Protein AF-A0A2H9PFG2-F1 (afdb_monomer_lite)

Foldseek 3Di:
DADDPLFDKFFFDLVLQVVLCVVVVHDLVNVCVQQVHDSVLSVCCNVVRIDTPSSQVSCCVRSNPNRTDDDDQDPVQWLPAPPDCPDPPDPPPDDQVVVLNVLSNLLVLQVWTWGQDHLLAGIKTKDDPPPPPPPPDDDDDDDDDPDDPTAIEREHEDADLVSQLSSQQVVVSVCVVPPYAYEYEHQDDDPDDSHDGYFYDYPVRSVPDNHNVSVVVNRVD

Sequence (221 aa):
MYSTRGNYCAKINREIFSDIKAELNLTLGDIAEILNVSKQAVYRYETQCRIPQKVIEKFSEIFGKDVIKKVKISKSSQISQVRSHISKNNLFEMRPMKKCLYVADKLSALGFLTWEGTAAFNILAINTNTNTADECHKNIFGAKQNKKKEDKNFVVVSNDFRVLSKRANFVEEITEIIPGICICVGRYKPGKAIGKRTNFIKENDLRNVETKEEFIDVIKE

pLDDT: mean 77.59, std 17.27, range [28.34, 95.19]

Secondary structure (DSSP, 8-state):
-EEETTEEEEEB-HHHHHHHHHHTT--HHHHHHHHTS-HHHHHHHHHH-EEEHHHHHHHHHHH-GGGB------GGGB-----S---SS-GGGS-HHHHHHHHHHHHHHTTEEEEE--SS-SEEEEE-----SSTTS--SS---------EEEEEEE-S-HHHHHHHHHHHHHHHHHS--EEEEEESS--SS-S-TTEEEEEHHHHHH--SHHHHHHHHH-

Radius of gyration: 20.28 Å; chains: 1; bounding box: 45×42×56 Å

Structure (mmCIF, N/CA/C/O backbone):
data_AF-A0A2H9PFG2-F1
#
_entry.id   AF-A0A2H9PFG2-F1
#
loop_
_atom_site.group_PDB
_atom_site.id
_atom_site.type_symbol
_atom_site.label_atom_id
_atom_site.label_alt_id
_atom_site.label_comp_id
_atom_site.label_asym_id
_atom_site.label_entity_id
_atom_site.label_seq_id
_atom_site.pdbx_PDB_ins_code
_atom_site.Cartn_x
_atom_site.Cartn_y
_atom_site.Cartn_z
_atom_site.occupancy
_atom_site.B_iso_or_equiv
_atom_site.auth_seq_id
_atom_site.auth_comp_id
_atom_site.auth_asym_id
_atom_site.auth_atom_id
_atom_site.pdbx_PDB_model_num
ATOM 1 N N . MET A 1 1 ? -6.584 -0.432 1.632 1.00 68.25 1 MET A N 1
ATOM 2 C CA . MET A 1 1 ? -6.161 0.645 2.560 1.00 68.25 1 MET A CA 1
ATOM 3 C C . MET A 1 1 ? -6.115 1.971 1.817 1.00 68.25 1 MET A C 1
ATOM 5 O O . MET A 1 1 ? -6.052 1.953 0.596 1.00 68.25 1 MET A O 1
ATOM 9 N N . TYR A 1 2 ? -6.171 3.106 2.512 1.00 64.88 2 TYR A N 1
ATOM 10 C CA . TYR A 1 2 ? -6.068 4.440 1.904 1.00 64.88 2 TYR A CA 1
ATOM 11 C C . TYR A 1 2 ? -5.192 5.363 2.755 1.00 64.88 2 TYR A C 1
ATOM 13 O O . TYR A 1 2 ? -5.065 5.165 3.965 1.00 64.88 2 TYR A O 1
ATOM 21 N N . SER A 1 3 ? -4.564 6.356 2.124 1.00 65.12 3 SER A N 1
ATOM 22 C CA . SER A 1 3 ? -3.702 7.319 2.815 1.00 65.12 3 SER A CA 1
ATOM 23 C C . SER A 1 3 ? -4.497 8.533 3.273 1.00 65.12 3 SER A C 1
ATOM 25 O O . SER A 1 3 ? -5.392 8.994 2.571 1.00 65.12 3 SER A O 1
ATOM 27 N N . THR A 1 4 ? -4.121 9.101 4.417 1.00 63.12 4 THR A N 1
ATOM 28 C CA . THR A 1 4 ? -4.366 10.518 4.702 1.00 63.12 4 THR A CA 1
ATOM 29 C C . THR A 1 4 ? -3.187 11.137 5.418 1.00 63.12 4 THR A C 1
ATOM 31 O O . THR A 1 4 ? -2.690 10.524 6.361 1.00 63.12 4 THR A O 1
ATOM 34 N N . ARG A 1 5 ? -2.832 12.381 5.071 1.00 62.38 5 ARG A N 1
ATOM 35 C CA . ARG A 1 5 ? -1.872 13.231 5.809 1.00 62.38 5 ARG A CA 1
ATOM 36 C C . ARG A 1 5 ? -0.707 12.431 6.417 1.00 62.38 5 ARG A C 1
ATOM 38 O O . ARG A 1 5 ? -0.461 12.474 7.615 1.00 62.38 5 ARG A O 1
ATOM 45 N N . GLY A 1 6 ? -0.040 11.632 5.583 1.00 58.19 6 GLY A N 1
ATOM 46 C CA . GLY A 1 6 ? 1.144 10.870 5.974 1.00 58.19 6 GLY A CA 1
ATOM 47 C C . GLY A 1 6 ? 0.912 9.541 6.705 1.00 58.19 6 GLY A C 1
ATOM 48 O O . GLY A 1 6 ? 1.898 8.862 6.959 1.00 58.19 6 GLY A O 1
ATOM 49 N N . ASN A 1 7 ? -0.327 9.134 6.970 1.00 67.56 7 ASN A N 1
ATOM 50 C CA . ASN A 1 7 ? -0.673 7.845 7.571 1.00 67.56 7 ASN A CA 1
ATOM 51 C C . ASN A 1 7 ? -1.547 7.013 6.633 1.00 67.56 7 ASN A C 1
ATOM 53 O O . ASN A 1 7 ? -2.171 7.539 5.710 1.00 67.56 7 ASN A O 1
ATOM 57 N N . TYR A 1 8 ? -1.634 5.718 6.905 1.00 76.31 8 TYR A N 1
ATOM 58 C CA . TYR A 1 8 ? -2.487 4.791 6.175 1.00 76.31 8 TYR A CA 1
ATOM 59 C C . TYR A 1 8 ? -3.507 4.156 7.097 1.00 76.31 8 TYR A C 1
ATOM 61 O O . TYR A 1 8 ? -3.221 3.850 8.256 1.00 76.31 8 TYR A O 1
ATOM 69 N N . CYS A 1 9 ? -4.705 3.957 6.563 1.00 82.62 9 CYS A N 1
ATOM 70 C CA . CYS A 1 9 ? -5.811 3.408 7.317 1.00 82.62 9 CYS A CA 1
ATOM 71 C C . CYS A 1 9 ? -6.621 2.394 6.524 1.00 82.62 9 CYS A C 1
ATOM 73 O O . CYS A 1 9 ? -6.658 2.405 5.287 1.00 82.62 9 CYS A O 1
ATOM 75 N N . ALA A 1 10 ? -7.314 1.545 7.271 1.00 83.81 10 ALA A N 1
ATOM 76 C CA . ALA A 1 10 ? -8.393 0.716 6.769 1.00 83.81 10 ALA A CA 1
ATOM 77 C C . ALA A 1 10 ? -9.747 1.298 7.183 1.00 83.81 10 ALA A C 1
ATOM 79 O O . ALA A 1 10 ? -9.851 2.020 8.180 1.00 83.81 10 ALA A O 1
ATOM 80 N N . LYS A 1 11 ? -10.771 0.990 6.382 1.00 87.00 11 LYS A N 1
ATOM 81 C CA . LYS A 1 11 ? -12.161 1.220 6.769 1.00 87.00 11 LYS A CA 1
ATOM 82 C C . LYS A 1 11 ? -12.677 -0.008 7.506 1.00 87.00 11 LYS A C 1
ATOM 84 O O . LYS A 1 11 ? -12.407 -1.123 7.064 1.00 87.00 11 LYS A O 1
ATOM 89 N N . ILE A 1 12 ? -13.453 0.208 8.557 1.00 89.69 12 ILE A N 1
ATOM 90 C CA . ILE A 1 12 ? -14.158 -0.863 9.266 1.00 89.69 12 ILE A CA 1
ATOM 91 C C . ILE A 1 12 ? -15.659 -0.833 8.966 1.00 89.69 12 ILE A C 1
ATOM 93 O O . ILE A 1 12 ? -16.193 0.175 8.488 1.00 89.69 12 ILE A O 1
ATOM 97 N N . ASN A 1 13 ? -16.331 -1.958 9.188 1.00 88.69 13 ASN A N 1
ATOM 98 C CA . ASN A 1 13 ? -17.777 -2.043 9.239 1.00 88.69 13 ASN A CA 1
ATOM 99 C C . ASN A 1 13 ? -18.235 -1.701 10.658 1.00 88.69 13 ASN A C 1
ATOM 101 O O . ASN A 1 13 ? -17.899 -2.406 11.604 1.00 88.69 13 ASN A O 1
ATOM 105 N N . ARG A 1 14 ? -18.967 -0.592 10.785 1.00 90.38 14 ARG A N 1
ATOM 106 C CA . ARG A 1 14 ? -19.435 -0.089 12.074 1.00 90.38 14 ARG A CA 1
ATOM 107 C C . ARG A 1 14 ? -20.404 -1.052 12.740 1.00 90.38 14 ARG A C 1
ATOM 109 O O . ARG A 1 14 ? -20.266 -1.256 13.930 1.00 90.38 14 ARG A O 1
ATOM 116 N N . GLU A 1 15 ? -21.332 -1.622 11.977 1.00 89.62 15 GLU A N 1
ATOM 117 C CA . GLU A 1 15 ? -22.364 -2.528 12.497 1.00 89.62 15 GLU A CA 1
ATOM 118 C C . GLU A 1 15 ? -21.702 -3.756 13.121 1.00 89.62 15 GLU A C 1
ATOM 120 O O . GLU A 1 15 ? -21.758 -3.921 14.330 1.00 89.62 15 GLU A O 1
ATOM 125 N N . ILE A 1 16 ? -20.896 -4.481 12.336 1.00 90.12 16 ILE A N 1
ATOM 126 C CA . ILE A 1 16 ? -20.156 -5.660 12.819 1.00 90.12 16 ILE A CA 1
ATOM 127 C C . ILE A 1 16 ? -19.263 -5.309 14.022 1.00 90.12 16 ILE A C 1
ATOM 129 O O . ILE A 1 16 ? -19.176 -6.070 14.978 1.00 90.12 16 ILE A O 1
ATOM 133 N N . PHE A 1 17 ? -18.593 -4.150 14.004 1.00 91.50 17 PHE A N 1
ATOM 134 C CA . PHE A 1 17 ? -17.772 -3.733 15.141 1.00 91.50 17 PHE A CA 1
ATOM 135 C C . PHE A 1 17 ? -18.603 -3.465 16.405 1.00 91.50 17 PHE A C 1
ATOM 137 O O . PHE A 1 17 ? -18.203 -3.870 17.495 1.00 91.50 17 PHE A O 1
ATOM 144 N N . SER A 1 18 ? -19.734 -2.771 16.271 1.00 90.19 18 SER A N 1
ATOM 145 C CA . SER A 1 18 ? -20.636 -2.473 17.383 1.00 90.19 18 SER A CA 1
ATOM 146 C C . SER A 1 18 ? -21.267 -3.747 17.950 1.00 90.19 18 SER A C 1
ATOM 148 O O . SER A 1 18 ? -21.337 -3.861 19.173 1.00 90.19 18 SER A O 1
ATOM 150 N N . ASP A 1 19 ? -21.633 -4.701 17.092 1.00 91.25 19 ASP A N 1
ATOM 151 C CA . ASP A 1 19 ? -22.215 -5.988 17.482 1.00 91.25 19 ASP A CA 1
ATOM 152 C C . ASP A 1 19 ? -21.208 -6.820 18.286 1.00 91.25 19 ASP A C 1
ATOM 154 O O . ASP A 1 19 ? -21.474 -7.166 19.433 1.00 91.25 19 ASP A O 1
ATOM 158 N N . ILE A 1 20 ? -19.994 -7.027 17.760 1.00 89.69 20 ILE A N 1
ATOM 159 C CA . ILE A 1 20 ? -18.954 -7.805 18.457 1.00 89.69 20 ILE A CA 1
ATOM 160 C C . ILE A 1 20 ? -18.532 -7.124 19.766 1.00 89.69 20 ILE A C 1
ATOM 162 O O . ILE A 1 20 ? -18.296 -7.787 20.774 1.00 89.69 20 ILE A O 1
ATOM 166 N N . LYS A 1 21 ? -18.451 -5.787 19.795 1.00 91.88 21 LYS A N 1
ATOM 167 C CA . LYS A 1 21 ? -18.174 -5.049 21.038 1.00 91.88 21 LYS A CA 1
ATOM 168 C C . LYS A 1 21 ? -19.239 -5.328 22.105 1.00 91.88 21 LYS A C 1
ATOM 170 O O . LYS A 1 21 ? -18.881 -5.485 23.272 1.00 91.88 21 LYS A O 1
ATOM 175 N N .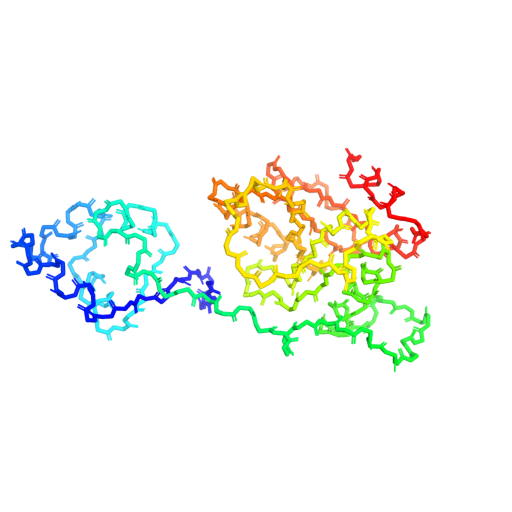 ALA A 1 22 ? -20.514 -5.353 21.712 1.00 91.31 22 ALA A N 1
ATOM 176 C CA . ALA A 1 22 ? -21.624 -5.640 22.614 1.00 91.31 22 ALA A CA 1
ATOM 177 C C . ALA A 1 22 ? -21.608 -7.105 23.073 1.00 91.31 22 ALA A C 1
ATOM 179 O O . ALA A 1 22 ? -21.737 -7.358 24.266 1.00 91.31 22 ALA A O 1
ATOM 180 N N . GLU A 1 23 ? -21.364 -8.053 22.165 1.00 92.06 23 GLU A N 1
ATOM 181 C CA . GLU A 1 23 ? -21.231 -9.481 22.489 1.00 92.06 23 GLU A CA 1
ATOM 182 C C . GLU A 1 23 ? -20.103 -9.752 23.494 1.00 92.06 23 GLU A C 1
ATOM 184 O O . GLU A 1 23 ? -20.263 -10.554 24.412 1.00 92.06 23 GLU A O 1
ATOM 189 N N . LEU A 1 24 ? -18.975 -9.051 23.360 1.00 90.12 24 LEU A N 1
ATOM 190 C CA . LEU A 1 24 ? -17.828 -9.175 24.261 1.00 90.12 24 LEU A CA 1
ATOM 191 C C . LEU A 1 24 ? -17.947 -8.319 25.539 1.00 90.12 24 LEU A C 1
ATOM 193 O O . LEU A 1 24 ? -17.032 -8.343 26.359 1.00 90.12 24 LEU A O 1
ATOM 197 N N . ASN A 1 25 ? -19.034 -7.555 25.718 1.00 93.69 25 ASN A N 1
ATOM 198 C CA . ASN A 1 25 ? -19.229 -6.600 26.822 1.00 93.69 25 ASN A CA 1
ATOM 199 C C . ASN A 1 25 ? -18.051 -5.625 27.030 1.00 93.69 25 ASN A C 1
ATOM 201 O O . ASN A 1 25 ? -17.743 -5.230 28.156 1.00 93.69 25 ASN A O 1
ATOM 205 N N . LEU A 1 26 ? -17.391 -5.211 25.944 1.00 92.56 26 LEU A N 1
ATOM 206 C CA . LEU A 1 26 ? -16.224 -4.333 26.017 1.00 92.56 26 LEU A CA 1
ATOM 207 C C . LEU A 1 26 ? -16.626 -2.858 25.995 1.00 92.56 26 LEU A C 1
ATOM 209 O O . LEU A 1 26 ? -17.348 -2.382 25.112 1.00 92.56 26 LEU A O 1
ATOM 213 N N . THR A 1 27 ? -16.079 -2.083 26.923 1.00 93.25 27 THR A N 1
ATOM 214 C CA . THR A 1 27 ? -16.186 -0.626 26.898 1.00 93.25 27 THR A CA 1
ATOM 215 C C . THR A 1 27 ? -15.154 -0.013 25.950 1.00 93.25 27 THR A C 1
ATOM 217 O O . THR A 1 27 ? -14.150 -0.618 25.574 1.00 93.25 27 THR A O 1
ATOM 220 N N . LEU A 1 28 ? -15.341 1.264 25.598 1.00 92.38 28 LEU A N 1
ATOM 221 C CA . LEU A 1 28 ? -14.310 2.015 24.868 1.00 92.38 28 LEU A CA 1
ATOM 222 C C . LEU A 1 28 ? -12.981 2.109 25.639 1.00 92.38 28 LEU A C 1
ATOM 224 O O . LEU A 1 28 ? -11.955 2.365 25.015 1.00 92.38 28 LEU A O 1
ATOM 228 N N . GLY A 1 29 ? -13.010 1.975 26.971 1.00 93.75 29 GLY A N 1
ATOM 229 C CA . GLY A 1 29 ? -11.814 1.953 27.814 1.00 93.75 29 GLY A CA 1
ATOM 230 C C . GLY A 1 29 ? -11.043 0.650 27.646 1.00 93.75 29 GLY A C 1
ATOM 231 O O . GLY A 1 29 ? -9.863 0.695 27.315 1.00 93.75 29 GLY A O 1
ATOM 232 N N . ASP A 1 30 ? -11.737 -0.482 27.739 1.00 94.00 30 ASP A N 1
ATOM 233 C CA . ASP A 1 30 ? -11.128 -1.812 27.612 1.00 94.00 30 ASP A CA 1
ATOM 234 C C . ASP A 1 30 ? -10.478 -1.978 26.237 1.00 94.00 30 ASP A C 1
ATOM 236 O O . ASP A 1 30 ? -9.323 -2.373 26.114 1.00 94.00 30 ASP A O 1
ATOM 240 N N . ILE A 1 31 ? -11.176 -1.561 25.175 1.00 93.69 31 ILE A N 1
ATOM 241 C CA . ILE A 1 31 ? -10.631 -1.602 23.811 1.00 93.69 31 ILE A CA 1
ATOM 242 C C . ILE A 1 31 ? -9.403 -0.694 23.675 1.00 93.69 31 ILE A C 1
ATOM 244 O O . ILE A 1 31 ? -8.464 -1.025 22.950 1.00 93.69 31 ILE A O 1
ATOM 248 N N . ALA A 1 32 ? -9.399 0.461 24.342 1.00 95.19 32 ALA A N 1
ATOM 249 C CA . ALA A 1 32 ? -8.278 1.392 24.300 1.00 95.19 32 ALA A CA 1
ATOM 250 C C . ALA A 1 32 ? -7.034 0.791 24.964 1.00 95.19 32 ALA A C 1
ATOM 252 O O . ALA A 1 32 ? -5.943 0.881 24.400 1.00 95.19 32 ALA A O 1
ATOM 253 N N . GLU A 1 33 ? -7.216 0.127 26.103 1.00 94.69 33 GLU A N 1
ATOM 254 C CA . GLU A 1 33 ? -6.159 -0.580 26.819 1.00 94.69 33 GLU A CA 1
ATOM 255 C C . GLU A 1 33 ? -5.629 -1.763 26.002 1.00 94.69 33 GLU A C 1
ATOM 257 O O . GLU A 1 33 ? -4.430 -1.839 25.727 1.00 94.69 33 GLU A O 1
ATOM 262 N N . ILE A 1 34 ? -6.526 -2.612 25.489 1.00 92.12 34 ILE A N 1
ATOM 263 C CA . ILE A 1 34 ? -6.149 -3.762 24.665 1.00 92.12 34 ILE A CA 1
ATOM 264 C C . ILE A 1 34 ? -5.389 -3.299 23.419 1.00 92.12 34 ILE A C 1
ATOM 266 O O . ILE A 1 34 ? -4.334 -3.844 23.103 1.00 92.12 34 ILE A O 1
ATOM 270 N N . LEU A 1 35 ? -5.864 -2.281 22.700 1.00 92.00 35 LEU A N 1
ATOM 271 C CA . LEU A 1 35 ? -5.202 -1.792 21.484 1.00 92.00 35 LEU A CA 1
ATOM 272 C C . LEU A 1 35 ? -3.998 -0.877 21.760 1.00 92.00 35 LEU A C 1
ATOM 274 O O . LEU A 1 35 ? -3.305 -0.505 20.812 1.00 92.00 35 LEU A O 1
ATOM 278 N N . ASN A 1 36 ? -3.738 -0.525 23.023 1.00 93.56 36 ASN A N 1
ATOM 279 C CA . ASN A 1 36 ? -2.744 0.463 23.441 1.00 93.56 36 ASN A CA 1
ATOM 280 C C . ASN A 1 36 ? -2.884 1.802 22.683 1.00 93.56 36 ASN A C 1
ATOM 282 O O . ASN A 1 36 ? -1.953 2.322 22.058 1.00 93.56 36 ASN A O 1
ATOM 286 N N . VAL A 1 37 ? -4.101 2.344 22.687 1.00 93.50 37 VAL A N 1
ATOM 287 C CA . VAL A 1 37 ? -4.456 3.634 22.080 1.00 93.50 37 VAL A CA 1
ATOM 288 C C . VAL A 1 37 ? -5.280 4.461 23.059 1.00 93.50 37 VAL A C 1
ATOM 290 O O . VAL A 1 37 ? -5.736 3.970 24.081 1.00 93.50 37 VAL A O 1
ATOM 293 N N . SER A 1 38 ? -5.518 5.740 22.765 1.00 94.00 38 SER A N 1
ATOM 294 C CA . SER A 1 38 ? -6.406 6.536 23.614 1.00 94.00 38 SER A CA 1
ATOM 295 C C . SER A 1 38 ? -7.875 6.144 23.426 1.00 94.00 38 SER A C 1
ATOM 297 O O . SER A 1 38 ? -8.304 5.822 22.316 1.00 94.00 38 SER A O 1
ATOM 299 N N . LYS A 1 39 ? -8.691 6.289 24.477 1.00 94.38 39 LYS A N 1
ATOM 300 C CA . LYS A 1 39 ? -10.160 6.136 24.405 1.00 94.38 39 LYS A CA 1
ATOM 301 C C . LYS A 1 39 ? -10.779 6.979 23.281 1.00 94.38 39 LYS A C 1
ATOM 303 O O . LYS A 1 39 ? -11.660 6.522 22.556 1.00 94.38 39 LYS A O 1
ATOM 308 N N . GLN A 1 40 ? -10.239 8.181 23.059 1.00 93.69 40 GLN A N 1
ATOM 309 C CA . GLN A 1 40 ? -10.641 9.060 21.958 1.00 93.69 40 GLN A CA 1
ATOM 310 C C . GLN A 1 40 ? -10.298 8.489 20.573 1.00 93.69 40 GLN A C 1
ATOM 312 O O . GLN A 1 40 ? -10.990 8.769 19.595 1.00 93.69 40 GLN A O 1
ATOM 317 N N . ALA A 1 41 ? -9.227 7.700 20.452 1.00 91.50 41 ALA A N 1
ATOM 318 C CA . ALA A 1 41 ? -8.924 6.989 19.218 1.00 91.50 41 ALA A CA 1
ATOM 319 C C . ALA A 1 41 ? -9.982 5.920 18.933 1.00 91.50 41 ALA A C 1
ATOM 321 O O . ALA A 1 41 ? -10.517 5.922 17.830 1.00 91.50 41 ALA A O 1
ATOM 322 N N . VAL A 1 42 ? -10.357 5.107 19.926 1.00 92.44 42 VAL A N 1
ATOM 323 C CA . VAL A 1 42 ? -11.410 4.086 19.771 1.00 92.44 42 VAL A CA 1
ATOM 324 C C . VAL A 1 42 ? -12.753 4.720 19.407 1.00 92.44 42 VAL A C 1
ATOM 326 O O . VAL A 1 42 ? -13.399 4.284 18.456 1.00 92.44 42 VAL A O 1
ATOM 329 N N . TYR A 1 43 ? -13.126 5.823 20.066 1.00 92.50 43 TYR A N 1
ATOM 330 C CA . TYR A 1 43 ? -14.320 6.593 19.703 1.00 92.50 43 TYR A CA 1
ATOM 331 C C . TYR A 1 43 ? -14.303 7.030 18.227 1.00 92.50 43 TYR A C 1
ATOM 333 O O . TYR A 1 43 ? -15.303 6.914 17.516 1.00 92.50 43 TYR A O 1
ATOM 341 N N . ARG A 1 44 ? -13.150 7.494 17.723 1.00 89.81 44 ARG A N 1
ATOM 342 C CA . ARG A 1 44 ? -12.986 7.822 16.296 1.00 89.81 44 ARG A CA 1
ATOM 343 C C . ARG A 1 44 ? -13.054 6.593 15.400 1.00 89.81 44 ARG A C 1
ATOM 345 O O . ARG A 1 44 ? -13.543 6.713 14.283 1.00 89.81 44 ARG A O 1
ATOM 352 N N . TYR A 1 45 ? -12.577 5.435 15.844 1.00 91.31 45 TYR A N 1
ATOM 353 C CA . TYR A 1 45 ? -12.651 4.208 15.051 1.00 91.31 45 TYR A CA 1
ATOM 354 C C . TYR A 1 45 ? -14.107 3.828 14.800 1.00 91.31 45 TYR A C 1
ATOM 356 O O . TYR A 1 45 ? -14.466 3.581 13.653 1.00 91.31 45 TYR A O 1
ATOM 364 N N . GLU A 1 46 ? -14.949 3.897 15.831 1.00 86.69 46 GLU A N 1
ATOM 365 C CA . GLU A 1 46 ? -16.382 3.605 15.739 1.00 86.69 46 GLU A CA 1
ATOM 366 C C . GLU A 1 46 ? -17.144 4.646 14.907 1.00 86.69 46 GLU A C 1
ATOM 368 O O . GLU A 1 46 ? -17.916 4.302 14.014 1.00 86.69 46 GLU A O 1
ATOM 373 N N . THR A 1 47 ? -16.900 5.934 15.158 1.00 88.06 47 THR A N 1
ATOM 374 C CA . THR A 1 47 ? -17.649 7.023 14.506 1.00 88.06 47 THR A CA 1
ATOM 375 C C . THR A 1 47 ? -17.182 7.303 13.081 1.00 88.06 47 THR A C 1
ATOM 377 O O . THR A 1 47 ? -17.997 7.453 12.175 1.00 88.06 47 THR A O 1
ATOM 380 N N . GLN A 1 48 ? -15.869 7.348 12.853 1.00 88.12 48 GLN A N 1
ATOM 381 C CA . GLN A 1 48 ? -15.269 7.647 11.547 1.00 88.12 48 GLN A CA 1
ATOM 382 C C . GLN A 1 48 ? -14.982 6.382 10.730 1.00 88.12 48 GLN A C 1
ATOM 384 O O . GLN A 1 48 ? -14.511 6.481 9.594 1.00 88.12 48 GLN A O 1
ATOM 389 N N . CYS A 1 49 ? -15.256 5.199 11.292 1.00 88.25 49 CYS A N 1
ATOM 390 C CA . CYS A 1 49 ? -15.069 3.895 10.654 1.00 88.25 49 CYS A CA 1
ATOM 391 C C . CYS A 1 49 ? -13.646 3.701 10.119 1.00 88.25 49 CYS A C 1
ATOM 393 O O . CYS A 1 49 ? -13.455 3.156 9.028 1.00 88.25 49 CYS A O 1
ATOM 395 N N . ARG A 1 50 ? -12.645 4.199 10.850 1.00 86.00 50 ARG A N 1
ATOM 396 C CA . ARG A 1 50 ? -11.279 4.332 10.352 1.00 86.00 50 ARG A CA 1
ATOM 397 C C . ARG A 1 50 ? -10.247 3.931 11.390 1.00 86.00 50 ARG A C 1
ATOM 399 O O . ARG A 1 50 ? -10.114 4.610 12.399 1.00 86.00 50 ARG A O 1
ATOM 406 N N . ILE A 1 51 ? -9.417 2.946 11.056 1.00 89.12 51 ILE A N 1
ATOM 407 C CA . ILE A 1 51 ? -8.321 2.489 11.921 1.00 89.12 51 ILE A CA 1
ATOM 408 C C . ILE A 1 51 ? -6.949 2.700 11.259 1.00 89.12 51 ILE A C 1
ATOM 410 O O . ILE A 1 51 ? -6.811 2.458 10.055 1.00 89.12 51 ILE A O 1
ATOM 414 N N . PRO A 1 52 ? -5.928 3.192 11.987 1.00 86.88 52 PRO A N 1
ATOM 415 C CA . PRO A 1 52 ? -4.542 3.228 11.522 1.00 86.88 52 PRO A CA 1
ATOM 416 C C . PRO A 1 52 ? -4.012 1.829 11.228 1.00 86.88 52 PRO A C 1
ATOM 418 O O . PRO A 1 52 ? -4.350 0.889 11.937 1.00 86.88 52 PRO A O 1
ATOM 421 N N . GLN A 1 53 ? -3.130 1.714 10.234 1.00 81.00 53 GLN A N 1
ATOM 422 C CA . GLN A 1 53 ? -2.481 0.452 9.875 1.00 81.00 53 GLN A CA 1
ATOM 423 C C . GLN A 1 53 ? -1.900 -0.291 11.073 1.00 81.00 53 GLN A C 1
ATOM 425 O O . GLN A 1 53 ? -2.223 -1.451 11.269 1.00 81.00 53 GLN A O 1
ATOM 430 N N . LYS A 1 54 ? -1.116 0.405 11.900 1.00 84.50 54 LYS A N 1
ATOM 431 C CA . LYS A 1 54 ? -0.463 -0.162 13.086 1.00 84.50 54 LYS A CA 1
ATOM 432 C C . LYS A 1 54 ? -1.419 -0.807 14.101 1.00 84.50 54 LYS A C 1
ATOM 434 O O . LYS A 1 54 ? -0.968 -1.451 15.032 1.00 84.50 54 LYS A O 1
ATOM 439 N N . VAL A 1 55 ? -2.724 -0.562 13.970 1.00 89.69 55 VAL A N 1
ATOM 440 C CA . VAL A 1 55 ? -3.770 -1.113 14.840 1.00 89.69 55 VAL A CA 1
ATOM 441 C C . VAL A 1 55 ? -4.502 -2.276 14.159 1.00 89.69 55 VAL A C 1
ATOM 443 O O . VAL A 1 55 ? -5.150 -3.052 14.841 1.00 89.69 55 VAL A O 1
ATOM 446 N N . ILE A 1 56 ? -4.401 -2.428 12.832 1.00 87.19 56 ILE A N 1
ATOM 447 C CA . ILE A 1 56 ? -5.190 -3.380 12.032 1.00 87.19 56 ILE A CA 1
ATOM 448 C C . ILE A 1 56 ? -5.025 -4.820 12.491 1.00 87.19 56 ILE A C 1
ATOM 450 O O . ILE A 1 56 ? -6.028 -5.520 12.589 1.00 87.19 56 ILE A O 1
ATOM 454 N N . GLU A 1 57 ? -3.794 -5.261 12.729 1.00 84.81 57 GLU A N 1
ATOM 455 C CA . GLU A 1 57 ? -3.511 -6.653 13.077 1.00 84.81 57 GLU A CA 1
ATOM 456 C C . GLU A 1 57 ? -4.161 -7.013 14.412 1.00 84.81 57 GLU A C 1
ATOM 458 O O . GLU A 1 57 ? -5.107 -7.798 14.433 1.00 84.81 57 GLU A O 1
ATOM 463 N N . LYS A 1 58 ? -3.788 -6.300 15.480 1.00 89.00 58 LYS A N 1
ATOM 464 C CA . LYS A 1 58 ? -4.369 -6.474 16.817 1.00 89.00 58 LYS A CA 1
ATOM 465 C C . LYS A 1 58 ? -5.888 -6.288 16.833 1.00 89.00 58 LYS A C 1
ATOM 467 O O . LYS A 1 58 ? -6.610 -7.014 17.503 1.00 89.00 58 LYS A O 1
ATOM 472 N N . PHE A 1 59 ? -6.403 -5.338 16.054 1.00 90.88 59 PHE A N 1
ATOM 473 C CA . PHE A 1 59 ? -7.844 -5.139 15.903 1.00 90.88 59 PHE A CA 1
ATOM 474 C C . PHE A 1 59 ? -8.524 -6.344 15.236 1.00 90.88 59 PHE A C 1
ATOM 476 O O . PHE A 1 59 ? -9.603 -6.749 15.657 1.00 90.88 59 PHE A O 1
ATOM 483 N N . SER A 1 60 ? -7.898 -6.938 14.220 1.00 88.38 60 SER A N 1
ATOM 484 C CA . SER A 1 60 ? -8.429 -8.119 13.525 1.00 88.38 60 SER A CA 1
ATOM 485 C C . SER A 1 60 ? -8.354 -9.389 14.369 1.00 88.38 60 SER A C 1
ATOM 487 O O . SER A 1 60 ? -9.154 -10.293 14.149 1.00 88.38 60 SER A O 1
ATOM 489 N N . GLU A 1 61 ? -7.402 -9.480 15.297 1.00 88.12 61 GLU A N 1
ATOM 490 C CA . GLU A 1 61 ? -7.296 -10.593 16.248 1.00 88.12 61 GLU A CA 1
A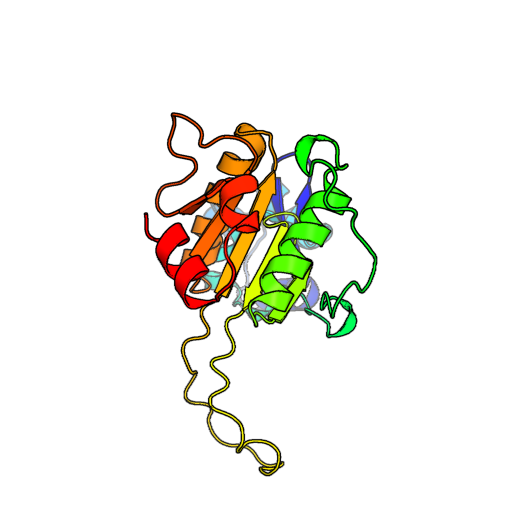TOM 491 C C . GLU A 1 61 ? -8.466 -10.605 17.235 1.00 88.12 61 GLU A C 1
ATOM 493 O O . GLU A 1 61 ? -9.020 -11.663 17.511 1.00 88.12 61 GLU A O 1
ATOM 498 N N . ILE A 1 62 ? -8.871 -9.429 17.723 1.00 88.00 62 ILE A N 1
ATOM 499 C CA . ILE A 1 62 ? -9.933 -9.293 18.733 1.00 88.00 62 ILE A CA 1
ATOM 500 C C . ILE A 1 62 ? -11.317 -9.356 18.088 1.00 88.00 62 ILE A C 1
ATOM 502 O O . ILE A 1 62 ? -12.193 -10.073 18.558 1.00 88.00 62 ILE A O 1
ATOM 506 N N . PHE A 1 63 ? -11.521 -8.583 17.019 1.00 88.75 63 PHE A N 1
ATOM 507 C CA . PHE A 1 63 ? -12.844 -8.379 16.422 1.00 88.75 63 PHE A CA 1
ATOM 508 C C . PHE A 1 63 ? -13.056 -9.192 15.139 1.00 88.75 63 PHE A C 1
ATOM 510 O O . PHE A 1 63 ? -14.085 -9.072 14.484 1.00 88.75 63 PHE A O 1
ATOM 517 N N . GLY A 1 64 ? -12.079 -10.005 14.741 1.00 85.19 64 GLY A N 1
ATOM 518 C CA . GLY A 1 64 ? -12.138 -10.775 13.507 1.00 85.19 64 GLY A CA 1
ATOM 519 C C . GLY A 1 64 ? -11.856 -9.948 12.246 1.00 85.19 64 GLY A C 1
ATOM 520 O O . GLY A 1 64 ? -12.018 -8.727 12.172 1.00 85.19 64 GLY A O 1
ATOM 521 N N . LYS A 1 65 ? -11.432 -10.648 11.189 1.00 81.06 65 LYS A N 1
ATOM 522 C CA . LYS A 1 65 ? -11.054 -10.031 9.903 1.00 81.06 65 LYS A CA 1
ATOM 523 C C . LYS A 1 65 ? -12.246 -9.444 9.141 1.00 81.06 65 LYS A C 1
ATOM 525 O O . LYS A 1 65 ? -12.050 -8.565 8.302 1.00 81.06 65 LYS A O 1
ATOM 530 N N . ASP A 1 66 ? -13.464 -9.905 9.420 1.00 83.44 66 ASP A N 1
ATOM 531 C CA . ASP A 1 66 ? -14.672 -9.489 8.698 1.00 83.44 66 ASP A CA 1
ATOM 532 C C . ASP A 1 66 ? -15.140 -8.076 9.060 1.00 83.44 66 ASP A C 1
ATOM 534 O O . ASP A 1 66 ? -15.817 -7.422 8.262 1.00 83.44 66 ASP A O 1
ATOM 538 N N . VAL A 1 67 ? -14.688 -7.545 10.201 1.00 85.38 67 VAL A N 1
ATOM 539 C CA . VAL A 1 67 ? -14.913 -6.142 10.567 1.00 85.38 67 VAL A CA 1
ATOM 540 C C . VAL A 1 67 ? -14.171 -5.196 9.626 1.00 85.38 67 VAL A C 1
ATOM 542 O O . VAL A 1 67 ? -14.605 -4.064 9.409 1.00 85.38 67 VAL A O 1
ATOM 545 N N . ILE A 1 68 ? -13.070 -5.622 9.007 1.00 84.62 68 ILE A N 1
ATOM 546 C CA . ILE A 1 68 ? -12.343 -4.782 8.057 1.00 84.62 68 ILE A CA 1
ATOM 547 C C . ILE A 1 68 ? -13.027 -4.838 6.692 1.00 84.62 68 ILE A C 1
ATOM 549 O O . ILE A 1 68 ? -13.125 -5.888 6.055 1.00 84.62 68 ILE A O 1
ATOM 553 N N . LYS A 1 69 ? -13.445 -3.672 6.180 1.00 81.44 69 LYS A N 1
ATOM 554 C CA . LYS A 1 69 ? -14.052 -3.585 4.848 1.00 81.44 69 LYS A CA 1
ATOM 555 C C . LYS A 1 69 ? -13.039 -4.013 3.790 1.00 81.44 69 LYS A C 1
ATOM 557 O O . LYS A 1 69 ? -12.044 -3.325 3.539 1.00 81.44 69 LYS A O 1
ATOM 562 N N . LYS A 1 70 ? -13.341 -5.130 3.127 1.00 71.38 70 LYS A N 1
ATOM 563 C CA . LYS A 1 70 ? -12.593 -5.627 1.969 1.00 71.38 70 LYS A CA 1
ATOM 564 C C . LYS A 1 70 ? -12.650 -4.579 0.854 1.00 71.38 70 LYS A C 1
ATOM 566 O O . LYS A 1 70 ? -13.718 -4.066 0.517 1.00 71.38 70 LYS A O 1
ATOM 571 N N . VAL A 1 71 ? -11.495 -4.254 0.279 1.00 65.25 71 VAL A N 1
ATOM 572 C CA . VAL A 1 71 ? -11.435 -3.419 -0.926 1.00 65.25 71 VAL A CA 1
ATOM 573 C C . VAL A 1 71 ? -11.781 -4.321 -2.104 1.00 65.25 71 VAL A C 1
ATOM 575 O O . VAL A 1 71 ? -11.053 -5.271 -2.380 1.00 65.25 71 VAL A O 1
ATOM 578 N N . LYS A 1 72 ? -12.901 -4.053 -2.782 1.00 55.94 72 LYS A N 1
ATOM 579 C CA . LYS A 1 72 ? -13.209 -4.722 -4.049 1.00 55.94 72 LYS A CA 1
ATOM 580 C C . LYS A 1 72 ? -12.244 -4.185 -5.107 1.00 55.94 72 LYS A C 1
ATOM 582 O O . LYS A 1 72 ? -12.327 -3.014 -5.459 1.00 55.94 72 LYS A O 1
ATOM 587 N N . ILE A 1 73 ? -11.339 -5.034 -5.587 1.00 55.50 73 ILE A N 1
ATOM 588 C CA . ILE A 1 73 ? -10.598 -4.790 -6.828 1.00 55.50 73 ILE A CA 1
ATOM 589 C C . ILE A 1 73 ? -11.563 -5.183 -7.949 1.00 55.50 73 ILE A C 1
ATOM 591 O O . ILE A 1 73 ? -11.888 -6.360 -8.102 1.00 55.50 73 ILE A O 1
ATOM 595 N N . SER A 1 74 ? -12.138 -4.207 -8.647 1.00 49.69 74 SER A N 1
ATOM 596 C CA . SER A 1 74 ? -13.089 -4.472 -9.728 1.00 49.69 74 SER A CA 1
ATOM 597 C C . SER A 1 74 ? -12.344 -4.797 -11.023 1.00 49.69 74 SER A C 1
ATOM 599 O O . SER A 1 74 ? -11.245 -4.305 -11.261 1.00 49.69 74 SER A O 1
ATOM 601 N N . LYS A 1 75 ? -12.960 -5.571 -11.928 1.00 56.34 75 LYS A N 1
ATOM 602 C CA . LYS A 1 75 ? -12.430 -5.721 -13.300 1.00 56.34 75 LYS A CA 1
ATOM 603 C C . LYS A 1 75 ? -12.288 -4.366 -14.008 1.00 56.34 75 LYS A C 1
ATOM 605 O O . LYS A 1 75 ? -11.407 -4.208 -14.834 1.00 56.34 75 LYS A O 1
ATOM 610 N N . SER A 1 76 ? -13.102 -3.374 -13.639 1.00 51.75 76 SER A N 1
ATOM 611 C CA . SER A 1 76 ? -12.996 -2.008 -14.161 1.00 51.75 76 SER A CA 1
ATOM 612 C C . SER A 1 76 ? -11.749 -1.242 -13.702 1.00 51.75 76 SER A C 1
ATOM 614 O O . SER A 1 76 ? -11.423 -0.241 -14.326 1.00 51.75 76 SER A O 1
ATOM 616 N N . SER A 1 77 ? -11.052 -1.683 -12.644 1.00 57.03 77 SER A N 1
ATOM 617 C CA . SER A 1 77 ? -9.757 -1.119 -12.229 1.00 57.03 77 SER A CA 1
ATOM 618 C C . SER A 1 77 ? -8.565 -1.885 -12.810 1.00 57.03 77 SER A C 1
ATOM 620 O O . SER A 1 77 ? -7.416 -1.581 -12.480 1.00 57.03 77 SER A O 1
ATOM 622 N N . GLN A 1 78 ? -8.826 -2.911 -13.628 1.00 63.91 78 GLN A N 1
ATOM 623 C CA . GLN A 1 78 ? -7.794 -3.600 -14.385 1.00 63.91 78 GLN A CA 1
ATOM 624 C C . GLN A 1 78 ? -7.290 -2.656 -15.472 1.00 63.91 78 GLN A C 1
ATOM 626 O O . GLN A 1 78 ? -8.073 -2.121 -16.257 1.00 63.91 78 GLN A O 1
ATOM 631 N N . ILE A 1 79 ? -5.978 -2.460 -15.531 1.00 66.38 79 ILE A N 1
ATOM 632 C CA . ILE A 1 79 ? -5.346 -1.637 -16.558 1.00 66.38 79 ILE A CA 1
ATOM 633 C C . ILE A 1 79 ? -5.177 -2.538 -17.790 1.00 66.38 79 ILE A C 1
ATOM 635 O O . ILE A 1 79 ? -4.102 -3.052 -18.094 1.00 66.38 79 ILE A O 1
ATOM 639 N N . SER A 1 80 ? -6.295 -2.826 -18.463 1.00 55.19 80 SER A N 1
ATOM 640 C CA . SER A 1 80 ? -6.304 -3.605 -19.699 1.00 55.19 80 SER A CA 1
ATOM 641 C C . SER A 1 80 ? -5.829 -2.719 -20.845 1.00 55.19 80 SER A C 1
ATOM 643 O O . SER A 1 80 ? -6.535 -1.775 -21.189 1.00 55.19 80 SER A O 1
ATOM 645 N N . GLN A 1 81 ? -4.644 -3.029 -21.386 1.00 54.84 81 GLN A N 1
ATOM 646 C CA . GLN A 1 81 ? -4.017 -2.426 -22.571 1.00 54.84 81 GLN A CA 1
ATOM 647 C C . GLN A 1 81 ? -4.405 -0.963 -22.791 1.00 54.84 81 GLN A C 1
ATOM 649 O O . GLN A 1 81 ? -5.360 -0.664 -23.516 1.00 54.84 81 GLN A O 1
ATOM 654 N N . VAL A 1 82 ? -3.621 -0.034 -22.244 1.00 51.59 82 VAL A N 1
ATOM 655 C CA . VAL A 1 82 ? -3.714 1.345 -22.720 1.00 51.59 82 VAL A CA 1
ATOM 656 C C . VAL A 1 82 ? -3.023 1.369 -24.075 1.00 51.59 82 VAL A C 1
ATOM 658 O O . VAL A 1 82 ? -1.866 1.754 -24.199 1.00 51.59 82 VAL A O 1
ATOM 661 N N . ARG A 1 83 ? -3.754 0.956 -25.119 1.00 49.59 83 ARG A N 1
ATOM 662 C CA . ARG A 1 83 ? -3.411 1.248 -26.510 1.00 49.59 83 ARG A CA 1
ATOM 663 C C . ARG A 1 83 ? -3.482 2.756 -26.694 1.00 49.59 83 ARG A C 1
ATOM 665 O O . ARG A 1 83 ? -4.451 3.308 -27.196 1.00 49.59 83 ARG A O 1
ATOM 672 N N . SER A 1 84 ? -2.452 3.445 -26.252 1.00 44.97 84 SER A N 1
ATOM 673 C CA . SER A 1 84 ? -2.182 4.797 -26.679 1.00 44.97 84 SER A CA 1
ATOM 674 C C . SER A 1 84 ? -0.687 4.880 -26.838 1.00 44.97 84 SER A C 1
ATOM 676 O O . SER A 1 84 ? 0.052 4.454 -25.957 1.00 44.97 84 SER A O 1
ATOM 678 N N . HIS A 1 85 ? -0.274 5.384 -27.989 1.00 49.31 85 HIS A N 1
ATOM 679 C CA . HIS A 1 85 ? 1.081 5.753 -28.339 1.00 49.31 85 HIS A CA 1
ATOM 680 C C . HIS A 1 85 ? 1.698 6.639 -27.242 1.00 49.31 85 HIS A C 1
ATOM 682 O O . HIS A 1 85 ? 1.771 7.859 -27.386 1.00 49.31 85 HIS A O 1
ATOM 688 N N . ILE A 1 86 ? 2.136 6.062 -26.118 1.00 53.22 86 ILE A N 1
ATOM 689 C CA . ILE A 1 86 ? 3.049 6.739 -25.212 1.00 53.22 86 ILE A CA 1
ATOM 690 C C . ILE A 1 86 ? 4.329 6.803 -26.024 1.00 53.22 86 ILE A C 1
ATOM 692 O O . ILE A 1 86 ? 5.050 5.814 -26.159 1.00 53.22 86 ILE A O 1
ATOM 696 N N . SER A 1 87 ? 4.522 7.950 -26.679 1.00 51.97 87 SER A N 1
ATOM 697 C CA . SER A 1 87 ? 5.734 8.240 -27.423 1.00 51.97 87 SER A CA 1
ATOM 698 C C . SER A 1 87 ? 6.915 7.797 -26.572 1.00 51.97 87 SER A C 1
ATOM 700 O O . SER A 1 87 ? 6.965 8.088 -25.377 1.00 51.97 87 SER A O 1
ATOM 702 N N . LYS A 1 88 ? 7.870 7.104 -27.196 1.00 55.22 88 LYS A N 1
ATOM 703 C CA . LYS A 1 88 ? 9.136 6.669 -26.590 1.00 55.22 88 LYS A CA 1
ATOM 704 C C . LYS A 1 88 ? 9.951 7.831 -25.980 1.00 55.22 88 LYS A C 1
ATOM 706 O O . LYS A 1 88 ? 11.035 7.586 -25.450 1.00 55.22 88 LYS A O 1
ATOM 711 N N . ASN A 1 89 ? 9.457 9.067 -26.070 1.00 54.41 89 ASN A N 1
ATOM 712 C CA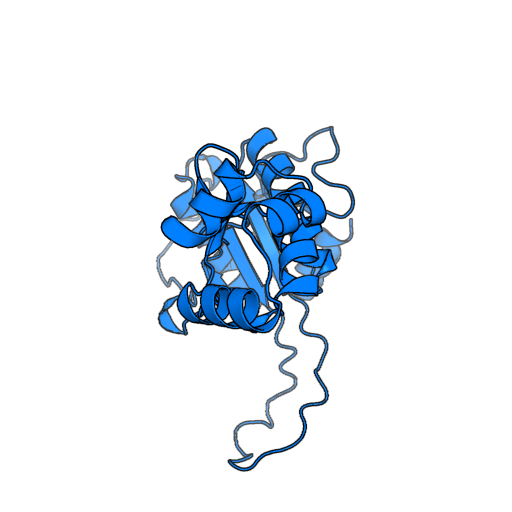 . ASN A 1 89 ? 10.018 10.261 -25.466 1.00 54.41 89 ASN A CA 1
ATOM 713 C C . ASN A 1 89 ? 10.017 10.166 -23.933 1.00 54.41 89 ASN A C 1
ATOM 715 O O . ASN A 1 89 ? 8.979 10.027 -23.292 1.00 54.41 89 ASN A O 1
ATOM 719 N N . ASN A 1 90 ? 11.231 10.249 -23.389 1.00 55.84 90 ASN A N 1
ATOM 720 C CA . ASN A 1 90 ? 11.628 10.461 -21.999 1.00 55.84 90 ASN A CA 1
ATOM 721 C C . ASN A 1 90 ? 10.523 10.305 -20.937 1.00 55.84 90 ASN A C 1
ATOM 723 O O . ASN A 1 90 ? 9.913 11.282 -20.498 1.00 55.84 90 ASN A O 1
ATOM 727 N N . LEU A 1 91 ? 10.403 9.084 -20.392 1.00 55.75 91 LEU A N 1
ATOM 728 C CA . LEU A 1 91 ? 9.680 8.788 -19.142 1.00 55.75 91 LEU A CA 1
ATOM 729 C C . LEU A 1 91 ? 10.065 9.759 -18.005 1.00 55.75 91 LEU A C 1
ATOM 731 O O . LEU A 1 91 ? 9.276 10.016 -17.097 1.00 55.75 91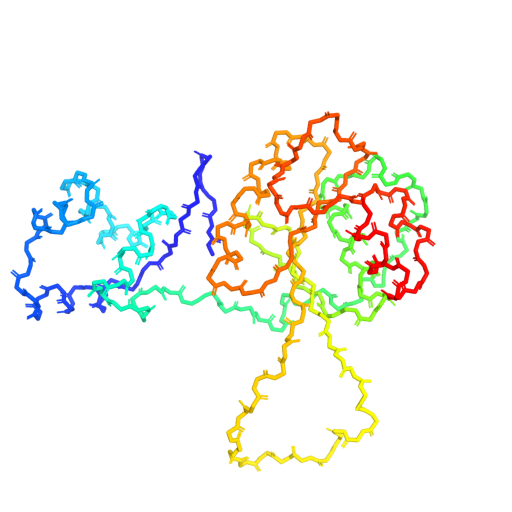 LEU A O 1
ATOM 735 N N . PHE A 1 92 ? 11.252 10.364 -18.097 1.00 53.97 92 PHE A N 1
ATOM 736 C CA . PHE A 1 92 ? 11.769 11.410 -17.220 1.00 53.97 92 PHE A CA 1
ATOM 737 C C . PHE A 1 92 ? 10.841 12.621 -17.055 1.00 53.97 92 PHE A C 1
ATOM 739 O O . PHE A 1 92 ? 10.671 13.067 -15.920 1.00 53.97 92 PHE A O 1
ATOM 746 N N . GLU A 1 93 ? 10.217 13.111 -18.129 1.00 63.16 93 GLU A N 1
ATOM 747 C CA . GLU A 1 93 ? 9.385 14.332 -18.127 1.00 63.16 93 GLU A CA 1
ATOM 748 C C . GLU A 1 93 ? 7.896 14.045 -17.900 1.00 63.16 93 GLU A C 1
ATOM 750 O O . GLU A 1 93 ? 7.068 14.950 -17.759 1.00 63.16 93 GLU A O 1
ATOM 755 N N . MET A 1 94 ? 7.523 12.766 -17.851 1.00 70.19 94 MET A N 1
ATOM 756 C CA . MET A 1 94 ? 6.133 12.376 -17.684 1.00 70.19 94 MET A CA 1
ATOM 757 C C . MET A 1 94 ? 5.631 12.740 -16.283 1.00 70.19 94 MET A C 1
ATOM 759 O O . MET A 1 94 ? 6.274 12.475 -15.265 1.00 70.19 94 MET A O 1
ATOM 763 N N . ARG A 1 95 ? 4.418 13.305 -16.221 1.00 76.50 95 ARG A N 1
ATOM 764 C CA . ARG A 1 95 ? 3.705 13.510 -14.951 1.00 76.50 95 ARG A CA 1
ATOM 765 C C . ARG A 1 95 ? 3.565 12.169 -14.208 1.00 76.50 95 ARG A C 1
ATOM 767 O O . ARG A 1 95 ? 3.362 11.150 -14.875 1.00 76.50 95 ARG A O 1
ATOM 774 N N . PRO A 1 96 ? 3.574 12.147 -12.860 1.00 79.19 96 PRO A N 1
ATOM 775 C CA . PRO A 1 96 ? 3.560 10.911 -12.066 1.00 79.19 96 PRO A CA 1
ATOM 776 C C . PRO A 1 96 ? 2.495 9.891 -12.490 1.00 79.19 96 PRO A C 1
ATOM 778 O O . PRO A 1 96 ? 2.774 8.699 -12.584 1.00 79.19 96 PRO A O 1
ATOM 781 N N . MET A 1 97 ? 1.292 10.364 -12.822 1.00 77.75 97 MET A N 1
ATOM 782 C CA . MET A 1 97 ? 0.189 9.505 -13.258 1.00 77.75 97 MET A CA 1
ATOM 783 C C . MET A 1 97 ? 0.462 8.824 -14.604 1.00 77.75 97 MET A C 1
ATOM 785 O O . MET A 1 97 ? 0.215 7.631 -14.750 1.00 77.75 97 MET A O 1
ATOM 789 N N . LYS A 1 98 ? 1.057 9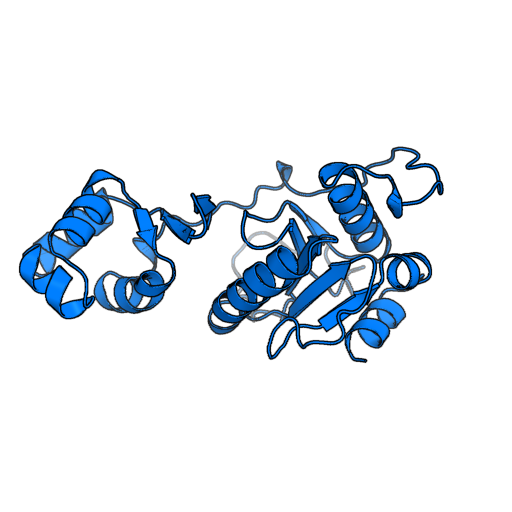.543 -15.567 1.00 80.00 98 LYS A N 1
ATOM 790 C CA . LYS A 1 98 ? 1.448 8.961 -16.857 1.00 80.00 98 LYS A CA 1
ATOM 791 C C . LYS A 1 98 ? 2.559 7.918 -16.692 1.00 80.00 98 LYS A C 1
ATOM 793 O O . LYS A 1 98 ? 2.554 6.923 -17.406 1.00 80.00 98 LYS A O 1
ATOM 798 N N . LYS A 1 99 ? 3.484 8.113 -15.743 1.00 82.75 99 LYS A N 1
ATOM 799 C CA . LYS A 1 99 ? 4.527 7.116 -15.439 1.00 82.75 99 LYS A CA 1
ATOM 800 C C . LYS A 1 99 ? 3.945 5.828 -14.879 1.00 82.75 99 LYS A C 1
ATOM 802 O O . LYS A 1 99 ? 4.325 4.753 -15.321 1.00 82.75 99 LYS A O 1
ATOM 807 N N . CYS A 1 100 ? 3.013 5.940 -13.931 1.00 85.75 100 CYS A N 1
ATOM 808 C CA . CYS A 1 100 ? 2.320 4.772 -13.387 1.00 85.75 100 CYS A CA 1
ATOM 809 C C . CYS A 1 100 ? 1.621 3.995 -14.507 1.00 85.75 100 CYS A C 1
ATOM 811 O O . CYS A 1 100 ? 1.726 2.776 -14.562 1.00 85.75 100 CYS A O 1
ATOM 813 N N . LEU A 1 101 ? 0.981 4.706 -15.439 1.00 83.19 101 LEU A N 1
ATOM 814 C CA . LEU A 1 101 ? 0.322 4.084 -16.582 1.00 83.19 101 LEU A CA 1
ATOM 815 C C . LEU A 1 101 ? 1.306 3.361 -17.507 1.00 83.19 101 LEU A C 1
ATOM 817 O O . LEU A 1 101 ? 1.047 2.229 -17.888 1.00 83.19 101 LEU A O 1
ATOM 821 N N . TYR A 1 102 ? 2.451 3.980 -17.809 1.00 85.62 102 TYR A N 1
ATOM 822 C CA . TYR A 1 102 ? 3.511 3.349 -18.599 1.00 85.62 102 TYR A CA 1
ATOM 823 C C . TYR A 1 102 ? 4.043 2.072 -17.938 1.00 85.62 102 TYR A C 1
ATOM 825 O O . TYR A 1 102 ? 4.172 1.047 -18.597 1.00 85.62 102 TYR A O 1
ATOM 833 N N . VAL A 1 103 ? 4.333 2.116 -16.632 1.00 89.50 103 VAL A N 1
ATOM 834 C CA . VAL A 1 103 ? 4.814 0.937 -15.895 1.00 89.50 103 VAL A CA 1
ATOM 835 C C . VAL A 1 103 ? 3.756 -0.165 -15.906 1.00 89.50 103 VAL A C 1
ATOM 837 O O . VAL A 1 103 ? 4.090 -1.318 -16.153 1.00 89.50 103 VAL A O 1
ATOM 840 N N . ALA A 1 104 ? 2.484 0.177 -15.686 1.00 88.75 104 ALA A N 1
ATOM 841 C CA . ALA A 1 104 ? 1.396 -0.792 -15.748 1.00 88.75 104 ALA A CA 1
ATOM 842 C C . ALA A 1 104 ? 1.269 -1.416 -17.144 1.00 88.75 104 ALA A C 1
ATOM 844 O O . ALA A 1 104 ? 1.158 -2.631 -17.251 1.00 88.75 104 ALA A O 1
ATOM 845 N N . ASP A 1 105 ? 1.348 -0.611 -18.203 1.00 85.31 105 ASP A N 1
ATOM 846 C CA . ASP A 1 105 ? 1.271 -1.088 -19.584 1.00 85.31 105 ASP A CA 1
ATOM 847 C C . ASP A 1 105 ? 2.458 -1.991 -19.945 1.00 85.31 105 ASP A C 1
ATOM 849 O O . ASP A 1 105 ? 2.267 -3.066 -20.509 1.00 85.31 105 ASP A O 1
ATOM 853 N N . LYS A 1 106 ? 3.676 -1.626 -19.519 1.00 87.94 106 LYS A N 1
ATOM 854 C CA . LYS A 1 106 ? 4.867 -2.463 -19.702 1.00 87.94 106 LYS A CA 1
ATOM 855 C C . LYS A 1 106 ? 4.713 -3.813 -19.002 1.00 87.94 106 LYS A C 1
ATOM 857 O O . LYS A 1 106 ? 4.962 -4.840 -19.618 1.00 87.94 106 LYS A O 1
ATOM 862 N N . LEU A 1 107 ? 4.256 -3.834 -17.750 1.00 89.94 107 LEU A N 1
ATOM 863 C CA . LEU A 1 107 ? 3.997 -5.082 -17.022 1.00 89.94 107 LEU A CA 1
ATOM 864 C C . LEU A 1 107 ? 2.883 -5.906 -17.685 1.00 89.94 107 LEU A C 1
ATOM 866 O O . LEU A 1 107 ? 3.010 -7.120 -17.810 1.00 89.94 107 LEU A O 1
ATOM 870 N N . SER A 1 108 ? 1.823 -5.262 -18.173 1.00 87.31 108 SER A N 1
ATOM 871 C CA . SER A 1 108 ? 0.781 -5.940 -18.950 1.00 87.31 108 SER A CA 1
ATOM 872 C C . SER A 1 108 ? 1.332 -6.571 -20.232 1.00 87.31 108 SER A C 1
ATOM 874 O O . SER A 1 108 ? 0.987 -7.709 -20.544 1.00 87.31 108 SER A O 1
ATOM 876 N N . ALA A 1 109 ? 2.216 -5.874 -20.953 1.00 85.38 109 ALA A N 1
ATOM 877 C CA . ALA A 1 109 ? 2.870 -6.385 -22.159 1.00 85.38 109 ALA A CA 1
ATOM 878 C C . ALA A 1 109 ? 3.783 -7.590 -21.873 1.00 85.38 109 ALA A C 1
ATOM 880 O O . ALA A 1 109 ? 3.884 -8.487 -22.703 1.00 85.38 109 ALA A O 1
ATOM 881 N N . LEU A 1 110 ? 4.375 -7.651 -20.677 1.00 87.88 110 LEU A N 1
ATOM 882 C CA . LEU A 1 110 ? 5.143 -8.800 -20.181 1.00 87.88 110 LEU A CA 1
ATOM 883 C C . LEU A 1 110 ? 4.251 -9.958 -19.683 1.00 87.88 110 LEU A C 1
ATOM 885 O O . LEU A 1 110 ? 4.748 -10.937 -19.132 1.00 87.88 110 LEU A O 1
ATOM 889 N N . GLY A 1 111 ? 2.925 -9.868 -19.833 1.00 86.56 111 GLY A N 1
ATOM 890 C CA . GLY A 1 111 ? 1.996 -10.938 -19.463 1.00 86.56 111 GLY A CA 1
ATOM 891 C C . GLY A 1 111 ? 1.614 -10.969 -17.979 1.00 86.56 111 GLY A C 1
ATOM 892 O O . GLY A 1 111 ? 1.218 -12.019 -17.464 1.00 86.56 111 GLY A O 1
ATOM 893 N N . PHE A 1 112 ? 1.735 -9.846 -17.265 1.00 87.94 112 PHE A N 1
ATOM 894 C CA . PHE A 1 112 ? 1.132 -9.689 -15.941 1.00 87.94 112 PHE A CA 1
ATOM 895 C C . PHE A 1 112 ? -0.299 -9.164 -16.061 1.00 87.94 112 PHE A C 1
ATOM 897 O O . PHE A 1 112 ? -0.598 -8.301 -16.882 1.00 87.94 112 PHE A O 1
ATOM 904 N N . LEU A 1 113 ? -1.191 -9.619 -15.183 1.00 87.69 113 LEU A N 1
ATOM 905 C CA . LEU A 1 113 ? -2.452 -8.913 -14.985 1.00 87.69 113 LEU A CA 1
ATOM 906 C C . LEU A 1 113 ? -2.190 -7.716 -14.073 1.00 87.69 113 LEU A C 1
ATOM 908 O O . LEU A 1 113 ? -1.672 -7.895 -12.971 1.00 87.69 113 LEU A O 1
ATOM 912 N N . THR A 1 114 ? -2.524 -6.508 -14.520 1.00 88.19 114 THR A N 1
ATOM 913 C CA . THR A 1 114 ? -2.259 -5.281 -13.762 1.00 88.19 114 THR A CA 1
ATOM 914 C C . THR A 1 114 ? -3.544 -4.585 -13.333 1.00 88.19 114 THR A C 1
ATOM 916 O O . THR A 1 114 ? -4.516 -4.488 -14.083 1.00 88.19 114 THR A O 1
ATOM 919 N N . TRP A 1 115 ? -3.544 -4.078 -12.104 1.00 84.94 115 TRP A N 1
ATOM 920 C CA . TRP A 1 115 ? -4.621 -3.270 -11.542 1.00 84.94 115 TRP A CA 1
ATOM 921 C C . TRP A 1 115 ? -4.063 -1.989 -10.951 1.00 84.94 115 TRP A C 1
ATOM 923 O O . TRP A 1 115 ? -2.948 -1.971 -10.417 1.00 84.94 115 TRP A O 1
ATOM 933 N N . GLU A 1 116 ? -4.872 -0.934 -10.987 1.00 82.12 116 GLU A N 1
ATOM 934 C CA . GLU A 1 116 ? -4.594 0.252 -10.190 1.00 82.12 116 GLU A CA 1
ATOM 935 C C . GLU A 1 116 ? -4.517 -0.133 -8.709 1.00 82.12 116 GLU A C 1
ATOM 937 O O . GLU A 1 116 ? -5.337 -0.891 -8.180 1.00 82.12 116 GLU A O 1
ATOM 942 N N . GLY A 1 117 ? -3.465 0.346 -8.055 1.00 78.00 117 GLY A N 1
ATOM 943 C CA . GLY A 1 117 ? -3.192 0.041 -6.669 1.00 78.00 117 GLY A CA 1
ATOM 944 C C . GLY A 1 117 ? -3.968 0.923 -5.700 1.00 78.00 117 GLY A C 1
ATOM 945 O O . GLY A 1 117 ? -5.086 1.369 -5.935 1.00 78.00 117 GLY A O 1
ATOM 946 N N . THR A 1 118 ? -3.364 1.158 -4.542 1.00 74.31 118 THR A N 1
ATOM 947 C CA . THR A 1 118 ? -3.948 2.009 -3.503 1.00 74.31 118 THR A CA 1
ATOM 948 C C . THR A 1 118 ? -3.009 3.169 -3.197 1.00 74.31 118 THR A C 1
ATOM 950 O O . THR A 1 118 ? -2.033 3.419 -3.894 1.00 74.31 118 THR A O 1
ATOM 953 N N . ALA A 1 119 ? -3.240 3.901 -2.110 1.00 71.12 119 ALA A N 1
ATOM 954 C CA . ALA A 1 119 ? -2.282 4.930 -1.717 1.00 71.12 119 ALA A CA 1
ATOM 955 C C . ALA A 1 119 ? -0.896 4.364 -1.325 1.00 71.12 119 ALA A C 1
ATOM 957 O O . ALA A 1 119 ? 0.075 5.118 -1.259 1.00 71.12 119 ALA A O 1
ATOM 958 N N . ALA A 1 120 ? -0.841 3.064 -1.024 1.00 75.81 120 ALA A N 1
ATOM 959 C CA . ALA A 1 120 ? 0.325 2.317 -0.572 1.00 75.81 120 ALA A CA 1
ATOM 960 C C . ALA A 1 120 ? 1.306 1.960 -1.691 1.00 75.81 120 ALA A C 1
ATOM 962 O O . ALA A 1 120 ? 2.511 2.110 -1.547 1.00 75.81 120 ALA A O 1
ATOM 963 N N . PHE A 1 121 ? 0.761 1.500 -2.810 1.00 86.25 121 PHE A N 1
ATOM 964 C CA . PHE A 1 121 ? 1.472 1.042 -3.994 1.00 86.25 121 PHE A CA 1
ATOM 965 C C . PHE A 1 121 ? 0.667 1.487 -5.205 1.00 86.25 121 PHE A C 1
ATOM 967 O O . PHE A 1 121 ? -0.560 1.508 -5.158 1.00 86.25 121 PHE A O 1
ATOM 974 N N . ASN A 1 122 ? 1.345 1.859 -6.280 1.00 90.12 122 ASN A N 1
ATOM 975 C CA . ASN A 1 122 ? 0.698 2.429 -7.452 1.00 90.12 122 ASN A CA 1
ATOM 976 C C . ASN A 1 122 ? -0.023 1.361 -8.279 1.00 90.12 122 ASN A C 1
ATOM 978 O O . ASN A 1 122 ? -1.077 1.649 -8.835 1.00 90.12 122 ASN A O 1
ATOM 982 N N . ILE A 1 123 ? 0.550 0.157 -8.377 1.00 90.69 123 ILE A N 1
ATOM 983 C CA . ILE A 1 123 ? 0.071 -0.908 -9.266 1.00 90.69 123 ILE A CA 1
ATOM 984 C C . ILE A 1 123 ? 0.177 -2.246 -8.532 1.00 90.69 123 ILE A C 1
ATOM 986 O O . ILE A 1 123 ? 1.162 -2.498 -7.837 1.00 90.69 123 ILE A O 1
ATOM 990 N N . LEU A 1 124 ? -0.827 -3.103 -8.688 1.00 90.25 124 LEU A N 1
ATOM 991 C CA . LEU A 1 124 ? -0.730 -4.523 -8.355 1.00 90.25 124 LEU A CA 1
ATOM 992 C C . LEU A 1 124 ? -0.568 -5.300 -9.659 1.00 90.25 124 LEU A C 1
ATOM 994 O O . LEU A 1 124 ? -1.457 -5.245 -10.503 1.00 90.25 124 LEU A O 1
ATOM 998 N N . ALA A 1 125 ? 0.543 -6.014 -9.817 1.00 90.44 125 ALA A N 1
ATOM 999 C CA . ALA A 1 125 ? 0.798 -6.875 -10.965 1.00 90.44 125 ALA A CA 1
ATOM 1000 C C . ALA A 1 125 ? 0.828 -8.339 -10.512 1.00 90.44 125 ALA A C 1
ATOM 1002 O O . ALA A 1 125 ? 1.641 -8.715 -9.673 1.00 90.44 125 ALA A O 1
ATOM 1003 N N . ILE A 1 126 ? -0.068 -9.168 -11.039 1.00 88.94 126 ILE A N 1
ATOM 1004 C CA . ILE A 1 126 ? -0.162 -10.585 -10.679 1.00 88.94 126 ILE A CA 1
ATOM 1005 C C . ILE A 1 126 ? 0.368 -11.417 -11.832 1.00 88.94 126 ILE A C 1
ATOM 1007 O O . ILE A 1 126 ? -0.088 -11.296 -12.973 1.00 88.94 126 ILE A O 1
ATOM 1011 N N . ASN A 1 127 ? 1.327 -12.282 -11.514 1.00 84.81 127 ASN A N 1
ATOM 1012 C CA . ASN A 1 127 ? 1.735 -13.329 -12.426 1.00 84.81 127 ASN A CA 1
ATOM 1013 C C . ASN A 1 127 ? 0.615 -14.375 -12.502 1.00 84.81 127 ASN A C 1
ATOM 1015 O O . ASN A 1 127 ? 0.385 -15.125 -11.552 1.00 84.81 127 ASN A O 1
ATOM 1019 N N . THR A 1 128 ? -0.079 -14.430 -13.636 1.00 73.00 128 THR A N 1
ATOM 1020 C CA . THR A 1 128 ? -0.868 -15.616 -13.964 1.00 73.00 128 THR A CA 1
ATOM 1021 C C . THR A 1 128 ? 0.055 -16.585 -14.685 1.00 73.00 128 THR A C 1
ATOM 1023 O O . THR A 1 128 ? 0.540 -16.298 -15.777 1.00 73.00 128 THR A O 1
ATOM 1026 N N . ASN A 1 129 ? 0.356 -17.716 -14.049 1.00 60.47 129 ASN A N 1
ATOM 1027 C CA . ASN A 1 129 ? 1.025 -18.825 -14.719 1.00 60.47 129 ASN A CA 1
ATOM 1028 C C . ASN A 1 129 ? 0.007 -19.460 -15.675 1.00 60.47 129 ASN A C 1
ATOM 1030 O O . ASN A 1 129 ? -0.638 -20.453 -15.333 1.00 60.47 129 ASN A O 1
ATOM 1034 N N . THR A 1 130 ? -0.194 -18.853 -16.843 1.00 47.28 130 THR A N 1
ATOM 1035 C CA . THR A 1 130 ? -1.026 -19.401 -17.913 1.00 47.28 130 THR A CA 1
ATOM 1036 C C . THR A 1 130 ? -0.236 -20.443 -18.698 1.00 47.28 130 THR A C 1
ATOM 1038 O O . THR A 1 130 ? 0.085 -20.259 -19.863 1.00 47.28 130 THR A O 1
ATOM 1041 N N . ASN A 1 131 ? -0.016 -21.607 -18.088 1.00 43.31 131 ASN A N 1
ATOM 1042 C CA . ASN A 1 131 ? -0.064 -22.841 -18.875 1.00 43.31 131 ASN A CA 1
ATOM 1043 C C . ASN A 1 131 ? -1.540 -23.230 -19.019 1.00 43.31 131 ASN A C 1
ATOM 1045 O O . ASN A 1 131 ? -1.989 -24.216 -18.442 1.00 43.31 131 ASN A O 1
ATOM 1049 N N . THR A 1 132 ? -2.325 -22.394 -19.699 1.00 39.75 132 THR A N 1
ATOM 1050 C CA . THR A 1 132 ? -3.757 -22.621 -19.921 1.00 39.75 132 THR A CA 1
ATOM 1051 C C . THR A 1 132 ? -4.129 -22.279 -21.358 1.00 39.75 132 THR A C 1
ATOM 1053 O O . THR A 1 132 ? -4.913 -21.377 -21.633 1.00 39.75 132 THR A O 1
ATOM 1056 N N . ALA A 1 133 ? -3.603 -23.084 -22.281 1.00 37.44 133 ALA A N 1
ATOM 1057 C CA . ALA A 1 133 ? -4.360 -23.442 -23.479 1.00 37.44 133 ALA A CA 1
ATOM 1058 C C . ALA A 1 133 ? -5.586 -24.334 -23.137 1.00 37.44 133 ALA A C 1
ATOM 1060 O O . ALA A 1 133 ? -6.464 -24.495 -23.975 1.00 37.44 133 ALA A O 1
ATOM 1061 N N . ASP A 1 134 ? -5.705 -24.833 -21.894 1.00 39.28 134 ASP A N 1
ATOM 1062 C CA . ASP A 1 134 ? -6.699 -25.849 -21.498 1.00 39.28 134 ASP A CA 1
ATOM 1063 C C . ASP A 1 134 ? -7.876 -25.376 -20.613 1.00 39.28 134 ASP A C 1
ATOM 1065 O O . ASP A 1 134 ? -8.731 -26.187 -20.260 1.00 39.28 134 ASP A O 1
ATOM 1069 N N . GLU A 1 135 ? -8.007 -24.094 -20.250 1.00 41.09 135 GLU A N 1
ATOM 1070 C CA . GLU A 1 135 ? -9.084 -23.647 -19.331 1.00 41.09 135 GLU A CA 1
ATOM 1071 C C . GLU A 1 135 ? -10.261 -22.915 -20.004 1.00 41.09 135 GLU A C 1
ATOM 1073 O O . GLU A 1 135 ? -11.020 -22.211 -19.342 1.00 41.09 135 GLU A O 1
ATOM 1078 N N . CYS A 1 136 ? -10.498 -23.121 -21.306 1.00 35.06 136 CYS A N 1
ATOM 1079 C CA . CYS A 1 136 ? -11.780 -22.716 -21.911 1.00 35.06 136 CYS A CA 1
ATOM 1080 C C . CYS A 1 136 ? -12.945 -23.675 -21.596 1.00 35.06 136 CYS A C 1
ATOM 1082 O O . CYS A 1 136 ? -14.094 -23.343 -21.876 1.00 35.06 136 CYS A O 1
ATOM 1084 N N . HIS A 1 137 ? -12.703 -24.820 -20.947 1.00 38.84 137 HIS A N 1
ATOM 1085 C CA . HIS A 1 137 ? -13.767 -25.753 -20.568 1.00 38.84 137 HIS A CA 1
ATOM 1086 C C . HIS A 1 137 ? -13.526 -26.379 -19.188 1.00 38.84 137 HIS A C 1
ATOM 1088 O O . HIS A 1 137 ? -12.882 -27.419 -19.093 1.00 38.84 137 HIS A O 1
ATOM 1094 N N . LYS A 1 138 ? -14.057 -25.752 -18.126 1.00 36.94 138 LYS A N 1
ATOM 1095 C CA . LYS A 1 138 ? -14.504 -26.366 -16.848 1.00 36.94 138 LYS A CA 1
ATOM 1096 C C . LYS A 1 138 ? -15.082 -25.248 -15.957 1.00 36.94 138 LYS A C 1
ATOM 1098 O O . LYS A 1 138 ? -14.343 -24.457 -15.390 1.00 36.94 138 LYS A O 1
ATOM 1103 N N . ASN A 1 139 ? -16.387 -24.984 -16.073 1.00 35.19 139 ASN A N 1
ATOM 1104 C CA . ASN A 1 139 ? -17.456 -25.465 -15.172 1.00 35.19 139 ASN A CA 1
ATOM 1105 C C . ASN A 1 139 ? -17.337 -24.852 -13.760 1.00 35.19 139 ASN A C 1
ATOM 1107 O O . ASN A 1 139 ? -16.336 -25.030 -13.081 1.00 35.19 139 ASN A O 1
ATOM 1111 N N . ILE A 1 140 ? -18.263 -23.990 -13.314 1.00 37.53 140 ILE A N 1
ATOM 1112 C CA . ILE A 1 140 ? -19.624 -24.341 -12.850 1.00 37.53 140 ILE A CA 1
ATOM 1113 C C . ILE A 1 140 ? -19.536 -25.569 -11.929 1.00 37.53 140 ILE A C 1
ATOM 1115 O O . ILE A 1 140 ? -19.244 -26.659 -12.392 1.00 37.53 140 ILE A O 1
ATOM 1119 N N . PHE A 1 141 ? -19.818 -25.381 -10.641 1.00 31.14 141 PHE A N 1
ATOM 1120 C CA . PHE A 1 141 ? -19.672 -26.331 -9.525 1.00 31.14 141 PHE A CA 1
ATOM 1121 C C . PHE A 1 141 ? -18.324 -26.339 -8.801 1.00 31.14 141 PHE A C 1
ATOM 1123 O O . PHE A 1 141 ? -17.240 -26.344 -9.374 1.00 31.14 141 PHE A O 1
ATOM 1130 N N . GLY A 1 142 ? -18.448 -26.269 -7.475 1.00 36.28 142 GLY A N 1
ATOM 1131 C CA . GLY A 1 142 ? -17.370 -26.011 -6.545 1.00 36.28 142 GLY A CA 1
ATOM 1132 C C . GLY A 1 142 ? -16.348 -27.134 -6.515 1.00 36.28 142 GLY A C 1
ATOM 1133 O O . GLY A 1 142 ? -16.668 -28.290 -6.262 1.00 36.28 142 GLY A O 1
ATOM 1134 N N . ALA A 1 143 ? -15.093 -26.748 -6.682 1.00 28.34 143 ALA A N 1
ATOM 1135 C CA . ALA A 1 143 ? -13.950 -27.558 -6.324 1.00 28.34 143 ALA A CA 1
ATOM 1136 C C . ALA A 1 143 ? -13.062 -26.718 -5.402 1.00 28.34 143 ALA A C 1
ATOM 1138 O O . ALA A 1 143 ? -12.717 -25.576 -5.717 1.00 28.34 143 ALA A O 1
ATOM 1139 N N . LYS A 1 144 ? -12.741 -27.282 -4.231 1.00 33.88 144 LYS A N 1
ATOM 1140 C CA . LYS A 1 144 ? -11.749 -26.779 -3.271 1.00 33.88 144 LYS A CA 1
ATOM 1141 C C . LYS A 1 144 ? -10.497 -26.331 -4.031 1.00 33.88 144 LYS A C 1
ATOM 1143 O O . LYS A 1 144 ? -9.756 -27.156 -4.556 1.00 33.88 144 LYS A O 1
ATOM 1148 N N . GLN A 1 145 ? -10.276 -25.021 -4.093 1.00 33.00 145 GLN A N 1
ATOM 1149 C CA . GLN A 1 145 ? -9.115 -24.449 -4.758 1.00 33.00 145 GLN A CA 1
ATOM 1150 C C . GLN A 1 145 ? -7.875 -24.678 -3.889 1.00 33.00 145 GLN A C 1
ATOM 1152 O O . GLN A 1 145 ? -7.658 -23.978 -2.899 1.00 33.00 145 GLN A O 1
ATOM 1157 N N . ASN A 1 146 ? -7.041 -25.647 -4.269 1.00 28.41 146 ASN A N 1
ATOM 1158 C CA . ASN A 1 146 ? -5.643 -25.669 -3.854 1.00 28.41 146 ASN A CA 1
ATOM 1159 C C . ASN A 1 146 ? -4.984 -24.413 -4.436 1.00 28.41 146 ASN A C 1
ATOM 1161 O O . ASN A 1 146 ? -4.757 -24.307 -5.640 1.00 28.41 146 ASN A O 1
ATOM 1165 N N . LYS A 1 147 ? -4.785 -23.415 -3.574 1.00 35.25 147 LYS A N 1
ATOM 1166 C CA . LYS A 1 147 ? -4.379 -22.047 -3.908 1.00 35.25 147 LYS A CA 1
ATOM 1167 C C . LYS A 1 147 ? -2.980 -22.063 -4.545 1.00 35.25 147 LYS A C 1
ATOM 1169 O O . LYS A 1 147 ? -1.980 -22.051 -3.830 1.00 35.25 147 LYS A O 1
ATOM 1174 N N . LYS A 1 148 ? -2.902 -22.117 -5.884 1.00 40.62 148 LYS A N 1
ATOM 1175 C CA . LYS A 1 148 ? -1.663 -21.851 -6.639 1.00 40.62 148 LYS A CA 1
ATOM 1176 C C . LYS A 1 148 ? -1.083 -20.529 -6.122 1.00 40.62 148 LYS A C 1
ATOM 1178 O O . LYS A 1 148 ? -1.812 -19.549 -5.967 1.00 40.62 148 LYS A O 1
ATOM 1183 N N . LYS A 1 149 ? 0.209 -20.530 -5.792 1.00 45.28 149 LYS A N 1
ATOM 1184 C CA . LYS A 1 149 ? 0.949 -19.382 -5.258 1.00 45.28 149 LYS A CA 1
ATOM 1185 C C . LYS A 1 149 ? 0.991 -18.294 -6.336 1.00 45.28 149 LYS A C 1
ATOM 1187 O O . LYS A 1 149 ? 1.826 -18.327 -7.225 1.00 45.28 149 LYS A O 1
ATOM 1192 N N . GLU A 1 150 ? 0.008 -17.402 -6.325 1.00 54.75 150 GLU A N 1
ATOM 1193 C CA . GLU A 1 150 ? 0.003 -16.213 -7.176 1.00 54.75 150 GLU A CA 1
ATOM 1194 C C . GLU A 1 150 ? 1.156 -15.302 -6.748 1.00 54.75 150 GLU A C 1
ATOM 1196 O O . GLU A 1 150 ? 1.125 -14.766 -5.633 1.00 54.75 150 GLU A O 1
ATOM 1201 N N . ASP A 1 151 ? 2.135 -15.092 -7.627 1.00 77.56 151 ASP A N 1
ATOM 1202 C CA . ASP A 1 151 ? 3.211 -14.133 -7.379 1.00 77.56 151 ASP A CA 1
ATOM 1203 C C . ASP A 1 151 ? 2.662 -12.713 -7.564 1.00 77.56 151 ASP A C 1
ATOM 1205 O O . ASP A 1 151 ? 2.514 -12.197 -8.678 1.00 77.56 151 ASP A O 1
ATOM 1209 N N . LYS A 1 152 ? 2.274 -12.105 -6.438 1.00 87.88 152 LYS A N 1
ATOM 1210 C CA . LYS A 1 152 ? 1.781 -10.728 -6.364 1.00 87.88 152 LYS A CA 1
ATOM 1211 C C . LYS A 1 152 ? 2.958 -9.770 -6.301 1.00 87.88 152 LYS A C 1
ATOM 1213 O O . LYS A 1 152 ? 3.743 -9.817 -5.358 1.00 87.88 152 LYS A O 1
ATOM 1218 N N . ASN A 1 153 ? 3.017 -8.853 -7.252 1.00 91.25 153 ASN A N 1
ATOM 1219 C CA . ASN A 1 153 ? 3.994 -7.779 -7.295 1.00 91.25 153 ASN A CA 1
ATOM 1220 C C . ASN A 1 153 ? 3.305 -6.461 -6.940 1.00 91.25 153 ASN A C 1
ATOM 1222 O O . ASN A 1 153 ? 2.479 -5.942 -7.695 1.00 91.25 153 ASN A O 1
ATOM 1226 N N . PHE A 1 154 ? 3.633 -5.923 -5.771 1.00 91.62 154 PHE A N 1
ATOM 1227 C CA . PHE A 1 154 ? 3.192 -4.610 -5.322 1.00 91.62 154 PHE A CA 1
ATOM 1228 C C . PHE A 1 154 ? 4.189 -3.568 -5.824 1.00 91.62 154 PHE A C 1
ATOM 1230 O O . PHE A 1 154 ? 5.311 -3.478 -5.326 1.00 91.62 154 PHE A O 1
ATOM 1237 N N . VAL A 1 155 ? 3.790 -2.789 -6.827 1.00 92.94 155 VAL A N 1
ATOM 1238 C CA . VAL A 1 155 ? 4.696 -1.879 -7.530 1.00 92.94 155 VAL A CA 1
ATOM 1239 C C . VAL A 1 155 ? 4.493 -0.444 -7.058 1.00 92.94 155 VAL A C 1
ATOM 1241 O O . VAL A 1 155 ? 3.389 0.108 -7.115 1.00 92.94 155 VAL A O 1
ATOM 1244 N N . VAL A 1 156 ? 5.578 0.186 -6.619 1.00 92.56 156 VAL A N 1
ATOM 1245 C CA . VAL A 1 156 ? 5.638 1.597 -6.235 1.00 92.56 156 VAL A CA 1
ATOM 1246 C C . VAL A 1 156 ? 6.417 2.360 -7.301 1.00 92.56 156 VAL A C 1
ATOM 1248 O O . VAL A 1 156 ? 7.579 2.070 -7.548 1.00 92.56 156 VAL A O 1
ATOM 1251 N N . VAL A 1 157 ? 5.796 3.366 -7.911 1.00 91.38 157 VAL A N 1
ATOM 1252 C CA . VAL A 1 157 ? 6.405 4.193 -8.960 1.00 91.38 157 VAL A CA 1
ATOM 1253 C C . VAL A 1 157 ? 6.572 5.614 -8.433 1.00 91.38 157 VAL A C 1
ATOM 1255 O O . VAL A 1 157 ? 5.583 6.299 -8.153 1.00 91.38 157 VAL A O 1
ATOM 1258 N N . SER A 1 158 ? 7.817 6.060 -8.262 1.00 89.38 158 SER A N 1
ATOM 1259 C CA . SER A 1 158 ? 8.145 7.419 -7.813 1.00 89.38 158 SER A CA 1
ATOM 1260 C C . SER A 1 158 ? 9.612 7.758 -8.080 1.00 89.38 158 SER A C 1
ATOM 1262 O O . SER A 1 158 ? 10.486 6.904 -7.987 1.00 89.38 158 SER A O 1
ATOM 1264 N N . ASN A 1 159 ? 9.891 9.038 -8.331 1.00 87.69 159 ASN A N 1
ATOM 1265 C CA . ASN A 1 159 ? 11.257 9.571 -8.380 1.00 87.69 159 ASN A CA 1
ATOM 1266 C C . ASN A 1 159 ? 11.717 10.190 -7.057 1.00 87.69 159 ASN A C 1
ATOM 1268 O O . ASN A 1 159 ? 12.897 10.485 -6.895 1.00 87.69 159 ASN A O 1
ATOM 1272 N N . ASP A 1 160 ? 10.798 10.385 -6.111 1.00 87.56 160 ASP A N 1
ATOM 1273 C CA . ASP A 1 160 ? 11.126 10.831 -4.763 1.00 87.56 160 ASP A CA 1
ATOM 1274 C C . ASP A 1 160 ? 11.460 9.618 -3.887 1.00 87.56 160 ASP A C 1
ATOM 1276 O O . ASP A 1 160 ? 10.591 8.786 -3.597 1.00 87.56 160 ASP A O 1
ATOM 1280 N N . PHE A 1 161 ? 12.718 9.549 -3.443 1.00 86.25 161 PHE A N 1
ATOM 1281 C CA . PHE A 1 161 ? 13.222 8.524 -2.531 1.00 86.25 161 PHE A CA 1
ATOM 1282 C C . PHE A 1 161 ? 12.420 8.439 -1.228 1.00 86.25 161 PHE A C 1
ATOM 1284 O O . PHE A 1 161 ? 12.162 7.341 -0.740 1.00 86.25 161 PHE A O 1
ATOM 1291 N N . ARG A 1 162 ? 11.990 9.573 -0.663 1.00 86.44 162 ARG A N 1
ATOM 1292 C CA . ARG A 1 162 ? 11.219 9.591 0.590 1.00 86.44 162 ARG A CA 1
ATOM 1293 C C . ARG A 1 162 ? 9.865 8.920 0.394 1.00 86.44 162 ARG A C 1
ATOM 1295 O O . ARG A 1 162 ? 9.410 8.190 1.271 1.00 86.44 162 ARG A O 1
ATOM 1302 N N . VAL A 1 163 ? 9.236 9.140 -0.762 1.00 87.62 163 VAL A N 1
ATOM 1303 C CA . VAL A 1 163 ? 7.974 8.484 -1.132 1.00 87.62 163 VAL A CA 1
ATOM 1304 C C . VAL A 1 163 ? 8.190 6.993 -1.367 1.00 87.62 163 VAL A C 1
ATOM 1306 O O . VAL A 1 163 ? 7.416 6.201 -0.833 1.00 87.62 163 VAL A O 1
ATOM 1309 N N . LEU A 1 164 ? 9.239 6.617 -2.110 1.00 89.62 164 LEU A N 1
ATOM 1310 C CA . LEU A 1 164 ? 9.598 5.217 -2.351 1.00 89.62 164 LEU A CA 1
ATOM 1311 C C . LEU A 1 164 ? 9.820 4.473 -1.036 1.00 89.62 164 LEU A C 1
ATOM 1313 O O . LEU A 1 164 ? 9.135 3.493 -0.782 1.00 89.62 164 LEU A O 1
ATOM 1317 N N . SER A 1 165 ? 10.701 4.976 -0.170 1.00 88.31 165 SER A N 1
ATOM 1318 C CA . SER A 1 165 ? 11.040 4.314 1.092 1.00 88.31 165 SER A CA 1
ATOM 1319 C C . SER A 1 165 ? 9.836 4.207 2.026 1.00 88.31 165 SER A C 1
ATOM 1321 O O . SER A 1 165 ? 9.545 3.141 2.564 1.00 88.31 165 SER A O 1
ATOM 1323 N N . LYS A 1 166 ? 9.045 5.280 2.144 1.00 86.31 166 LYS A N 1
ATOM 1324 C CA . LYS A 1 166 ? 7.831 5.259 2.964 1.00 86.31 166 LYS A CA 1
ATOM 1325 C C . LYS A 1 166 ? 6.799 4.245 2.469 1.00 86.31 166 LYS A C 1
ATOM 1327 O O . LYS A 1 166 ? 6.147 3.594 3.281 1.00 86.31 166 LYS A O 1
ATOM 1332 N N . ARG A 1 167 ? 6.597 4.153 1.154 1.00 88.62 167 ARG A N 1
ATOM 1333 C CA . ARG A 1 167 ? 5.649 3.209 0.549 1.00 88.62 167 ARG A CA 1
ATOM 1334 C C . ARG A 1 167 ? 6.172 1.779 0.572 1.00 88.62 167 ARG A C 1
ATOM 1336 O O . ARG A 1 167 ? 5.391 0.881 0.841 1.00 88.62 167 ARG A O 1
ATOM 1343 N N . ALA A 1 168 ? 7.466 1.578 0.368 1.00 89.56 168 ALA A N 1
ATOM 1344 C CA . ALA A 1 168 ? 8.109 0.275 0.447 1.00 89.56 168 ALA A CA 1
ATOM 1345 C C . ALA A 1 168 ? 7.977 -0.346 1.839 1.00 89.56 168 ALA A C 1
ATOM 1347 O O . ALA A 1 168 ? 7.452 -1.446 1.951 1.00 89.56 168 ALA A O 1
ATOM 1348 N N . ASN A 1 169 ? 8.328 0.395 2.897 1.00 86.62 169 ASN A N 1
ATOM 1349 C CA . ASN A 1 169 ? 8.141 -0.067 4.279 1.00 86.62 169 ASN A CA 1
ATOM 1350 C C . ASN A 1 169 ? 6.678 -0.438 4.554 1.00 86.62 169 ASN A C 1
ATOM 1352 O O . ASN A 1 169 ? 6.382 -1.455 5.167 1.00 86.62 169 ASN A O 1
ATOM 1356 N N . PHE A 1 170 ? 5.750 0.364 4.033 1.00 83.00 170 PHE A N 1
ATOM 1357 C CA . PHE A 1 170 ? 4.330 0.079 4.167 1.00 83.00 170 PHE A CA 1
ATOM 1358 C C . PHE A 1 170 ? 3.907 -1.200 3.426 1.00 83.00 170 PHE A C 1
ATOM 1360 O O . PHE A 1 170 ? 3.099 -1.974 3.931 1.00 83.00 170 PHE A O 1
ATOM 1367 N N . VAL A 1 171 ? 4.421 -1.422 2.216 1.00 86.81 171 VAL A N 1
ATOM 1368 C CA . VAL A 1 171 ? 4.155 -2.644 1.450 1.00 86.81 171 VAL A CA 1
ATOM 1369 C C . VAL A 1 171 ? 4.774 -3.860 2.138 1.00 86.81 171 VAL A C 1
ATOM 1371 O O . VAL A 1 171 ? 4.156 -4.914 2.107 1.00 86.81 171 VAL A O 1
ATOM 1374 N N . GLU A 1 172 ? 5.919 -3.730 2.807 1.00 84.31 172 GLU A N 1
ATOM 1375 C CA . GLU A 1 172 ? 6.514 -4.822 3.593 1.00 84.31 172 GLU A CA 1
ATOM 1376 C C . GLU A 1 172 ? 5.602 -5.288 4.734 1.00 84.31 172 GLU A C 1
ATOM 1378 O O . GLU A 1 172 ? 5.436 -6.488 4.929 1.00 84.31 172 GLU A O 1
ATOM 1383 N N . GLU A 1 173 ? 4.934 -4.363 5.425 1.00 81.31 173 GLU A N 1
ATOM 1384 C CA . GLU A 1 173 ? 3.903 -4.714 6.412 1.00 81.31 173 GLU A CA 1
ATOM 1385 C C . GLU A 1 173 ? 2.690 -5.399 5.747 1.00 81.31 173 GLU A C 1
ATOM 1387 O O . GLU A 1 173 ? 2.089 -6.312 6.308 1.00 81.31 173 GLU A O 1
ATOM 1392 N N . ILE A 1 174 ? 2.317 -5.006 4.519 1.00 81.06 174 ILE A N 1
ATOM 1393 C CA . ILE A 1 174 ? 1.271 -5.726 3.770 1.00 81.06 174 ILE A CA 1
ATOM 1394 C C . ILE A 1 174 ? 1.730 -7.145 3.429 1.00 81.06 174 ILE A C 1
ATOM 1396 O O . ILE A 1 174 ? 0.913 -8.064 3.503 1.00 81.06 174 ILE A O 1
ATOM 1400 N N . THR A 1 175 ? 2.992 -7.338 3.032 1.00 80.75 175 THR A N 1
ATOM 1401 C CA . THR A 1 175 ? 3.483 -8.640 2.563 1.00 80.75 175 THR A CA 1
ATOM 1402 C C . THR A 1 175 ? 3.656 -9.669 3.674 1.00 80.75 175 THR A C 1
ATOM 1404 O O . THR A 1 175 ? 3.675 -10.865 3.385 1.00 80.75 175 THR A O 1
ATOM 1407 N N . GLU A 1 176 ? 3.683 -9.235 4.936 1.00 76.19 176 GLU A N 1
ATOM 1408 C CA . GLU A 1 176 ? 3.556 -10.110 6.110 1.00 76.19 176 GLU A CA 1
ATOM 1409 C C . GLU A 1 176 ? 2.174 -10.777 6.185 1.00 76.19 176 GLU A C 1
ATOM 1411 O O . GLU A 1 176 ? 2.062 -11.939 6.570 1.00 76.19 176 GLU A O 1
ATOM 1416 N N . ILE A 1 177 ? 1.127 -10.079 5.736 1.00 73.12 177 ILE A N 1
ATOM 1417 C CA . ILE A 1 177 ? -0.259 -10.569 5.758 1.00 73.12 177 ILE A CA 1
ATOM 1418 C C . ILE A 1 177 ? -0.644 -11.219 4.421 1.00 73.12 177 ILE A C 1
ATOM 1420 O O . ILE A 1 177 ? -1.356 -12.226 4.376 1.00 73.12 177 ILE A O 1
ATOM 1424 N N . ILE A 1 178 ? -0.219 -10.615 3.310 1.00 77.88 178 ILE A N 1
ATOM 1425 C CA . ILE A 1 178 ? -0.559 -11.012 1.942 1.00 77.88 178 ILE A CA 1
ATOM 1426 C C . ILE A 1 178 ? 0.741 -11.317 1.195 1.00 77.88 178 ILE A C 1
ATOM 1428 O O . ILE A 1 178 ? 1.381 -10.383 0.714 1.00 77.88 178 ILE A O 1
ATOM 1432 N N . PRO A 1 179 ? 1.107 -12.600 1.020 1.00 78.38 179 PRO A N 1
ATOM 1433 C CA . PRO A 1 179 ? 2.345 -12.970 0.346 1.00 78.38 179 PRO A CA 1
ATOM 1434 C C . PRO A 1 179 ? 2.491 -12.291 -1.021 1.00 78.38 179 PRO A C 1
ATOM 1436 O O . PRO A 1 179 ? 1.574 -12.328 -1.848 1.00 78.38 179 PRO A O 1
ATOM 1439 N N . GLY A 1 180 ? 3.648 -11.673 -1.240 1.00 85.94 180 GLY A N 1
ATOM 1440 C CA . GLY A 1 180 ? 3.997 -10.951 -2.457 1.00 85.94 180 GLY A CA 1
ATOM 1441 C C . GLY A 1 180 ? 5.341 -10.237 -2.322 1.00 85.94 180 GLY A C 1
ATOM 1442 O O . GLY A 1 180 ? 5.988 -10.309 -1.277 1.00 85.94 180 GLY A O 1
ATOM 1443 N N . ILE A 1 181 ? 5.752 -9.552 -3.385 1.00 88.44 181 ILE A N 1
ATOM 1444 C CA . ILE A 1 181 ? 7.037 -8.854 -3.494 1.00 88.44 181 ILE A CA 1
ATOM 1445 C C . ILE A 1 181 ? 6.784 -7.354 -3.665 1.00 88.44 181 ILE A C 1
ATOM 1447 O O . ILE A 1 181 ? 5.881 -6.946 -4.397 1.00 88.44 181 ILE A O 1
ATOM 1451 N N . CYS A 1 182 ? 7.585 -6.531 -2.988 1.00 90.94 182 CYS A N 1
ATOM 1452 C CA . CYS A 1 182 ? 7.613 -5.083 -3.174 1.00 90.94 182 CYS A CA 1
ATOM 1453 C C . CYS A 1 182 ? 8.625 -4.723 -4.269 1.00 90.94 182 CYS A C 1
ATOM 1455 O O . CYS A 1 182 ? 9.809 -5.040 -4.139 1.00 90.94 182 CYS A O 1
ATOM 1457 N N . ILE A 1 183 ? 8.175 -4.041 -5.324 1.00 92.88 183 ILE A N 1
ATOM 1458 C CA . ILE A 1 183 ? 9.037 -3.560 -6.410 1.00 92.88 183 ILE A CA 1
ATOM 1459 C C . ILE A 1 183 ? 8.928 -2.042 -6.489 1.00 92.88 183 ILE A C 1
ATOM 1461 O O . ILE A 1 183 ? 7.855 -1.489 -6.727 1.00 92.88 183 ILE A O 1
ATOM 1465 N N . CYS A 1 184 ? 10.048 -1.355 -6.332 1.00 93.00 184 CYS A N 1
ATOM 1466 C CA . CYS A 1 184 ? 10.146 0.077 -6.554 1.00 93.00 184 CYS A CA 1
ATOM 1467 C C . CYS A 1 184 ? 10.695 0.365 -7.952 1.00 93.00 184 CYS A C 1
ATOM 1469 O O . CYS A 1 184 ? 11.745 -0.142 -8.336 1.00 93.00 184 CYS A O 1
ATOM 1471 N N . VAL A 1 185 ? 9.997 1.227 -8.686 1.00 92.19 185 VAL A N 1
ATOM 1472 C CA . VAL A 1 185 ? 10.420 1.751 -9.984 1.00 92.19 185 VAL A CA 1
ATOM 1473 C C . VAL A 1 185 ? 10.698 3.238 -9.829 1.00 92.19 185 VAL A C 1
ATOM 1475 O O . VAL A 1 185 ? 9.830 4.003 -9.393 1.00 92.19 185 VAL A O 1
ATOM 1478 N N . GLY A 1 186 ? 11.903 3.656 -10.198 1.00 89.62 186 GLY A N 1
ATOM 1479 C CA . GLY A 1 186 ? 12.289 5.061 -10.152 1.00 89.62 186 GLY A CA 1
ATOM 1480 C C . GLY A 1 186 ? 13.482 5.375 -11.041 1.00 89.62 186 GLY A C 1
ATOM 1481 O O . GLY A 1 186 ? 14.120 4.492 -11.610 1.00 89.62 186 GLY A O 1
ATOM 1482 N N . ARG A 1 187 ? 13.797 6.662 -11.168 1.00 83.69 187 ARG A N 1
ATOM 1483 C CA . ARG A 1 187 ? 14.869 7.140 -12.053 1.00 83.69 187 ARG A CA 1
ATOM 1484 C C . ARG A 1 187 ? 16.269 6.692 -11.629 1.00 83.69 187 ARG A C 1
ATOM 1486 O O . ARG A 1 187 ? 17.086 6.347 -12.476 1.00 83.69 187 ARG A O 1
ATOM 1493 N N . TYR A 1 188 ? 16.551 6.727 -10.330 1.00 81.12 188 TYR A N 1
ATOM 1494 C CA . TYR A 1 188 ? 17.879 6.457 -9.783 1.00 81.12 188 TYR A CA 1
ATOM 1495 C C . TYR A 1 188 ? 17.778 5.459 -8.640 1.00 81.12 188 TYR A C 1
ATOM 1497 O O . TYR A 1 188 ? 16.948 5.647 -7.749 1.00 81.12 188 TYR A O 1
ATOM 1505 N N . LYS A 1 189 ? 18.648 4.437 -8.647 1.00 78.81 189 LYS A N 1
ATOM 1506 C CA . LYS A 1 189 ? 18.806 3.543 -7.494 1.00 78.81 189 LYS A CA 1
ATOM 1507 C C . LYS A 1 189 ? 19.367 4.395 -6.354 1.00 78.81 189 LYS A C 1
ATOM 1509 O O . LYS A 1 189 ? 20.448 4.964 -6.513 1.00 78.81 189 LYS A O 1
ATOM 1514 N N . PRO A 1 190 ? 18.628 4.577 -5.254 1.00 76.19 190 PRO A N 1
ATOM 1515 C CA . PRO A 1 190 ? 19.129 5.361 -4.142 1.00 76.19 190 PRO A CA 1
ATOM 1516 C C . PRO A 1 190 ? 20.337 4.648 -3.534 1.00 76.19 190 PRO A C 1
ATOM 1518 O O . PRO A 1 190 ? 20.342 3.429 -3.406 1.00 76.19 190 PRO A O 1
ATOM 1521 N N . GLY A 1 191 ? 21.348 5.407 -3.104 1.00 72.06 191 GLY A N 1
ATOM 1522 C CA . GLY A 1 191 ? 22.511 4.850 -2.395 1.00 72.06 191 GLY A CA 1
ATOM 1523 C C . GLY A 1 191 ? 22.192 4.317 -0.989 1.00 72.06 191 GLY A C 1
ATOM 1524 O O . GLY A 1 191 ? 23.088 3.883 -0.277 1.00 72.06 191 GLY A O 1
ATOM 1525 N N . LYS A 1 192 ? 20.924 4.382 -0.567 1.00 76.06 192 LYS A N 1
ATOM 1526 C CA . LYS A 1 192 ? 20.408 3.863 0.703 1.00 76.06 192 LYS A CA 1
ATOM 1527 C C . LYS A 1 192 ? 19.337 2.819 0.412 1.00 76.06 192 LYS A C 1
ATOM 1529 O O . LYS A 1 192 ? 18.584 2.972 -0.550 1.00 76.06 192 LYS A O 1
ATOM 1534 N N . ALA A 1 193 ? 19.228 1.813 1.277 1.00 78.81 193 ALA A N 1
ATOM 1535 C CA . ALA A 1 193 ? 18.152 0.831 1.203 1.00 78.81 193 ALA A CA 1
ATOM 1536 C C . ALA A 1 193 ? 16.776 1.525 1.254 1.00 78.81 193 ALA A C 1
ATOM 1538 O O . ALA A 1 193 ? 16.549 2.417 2.074 1.00 78.81 193 ALA A O 1
ATOM 1539 N N . ILE A 1 194 ? 15.873 1.134 0.352 1.00 82.19 194 ILE A N 1
ATOM 1540 C CA . ILE A 1 194 ? 14.507 1.679 0.265 1.00 82.19 194 ILE A CA 1
ATOM 1541 C C . ILE A 1 194 ? 13.607 1.023 1.319 1.00 82.19 194 ILE A C 1
ATOM 1543 O O . ILE A 1 194 ? 12.839 1.719 1.983 1.00 82.19 194 ILE A O 1
ATOM 1547 N N . GLY A 1 195 ? 13.755 -0.291 1.474 1.00 78.75 195 GLY A N 1
ATOM 1548 C CA . GLY A 1 195 ? 13.107 -1.161 2.453 1.00 78.75 195 GLY A CA 1
ATOM 1549 C C . GLY A 1 195 ? 13.973 -2.410 2.668 1.00 78.75 195 GLY A C 1
ATOM 1550 O O . GLY A 1 195 ? 14.989 -2.573 1.987 1.00 78.75 195 GLY A O 1
ATOM 1551 N N . LYS A 1 196 ? 13.616 -3.273 3.624 1.00 79.69 196 LYS A N 1
ATOM 1552 C CA . LYS A 1 196 ? 14.395 -4.480 3.959 1.00 79.69 196 LYS A CA 1
ATOM 1553 C C . LYS A 1 196 ? 14.265 -5.589 2.912 1.00 79.69 196 LYS A C 1
ATOM 1555 O O . LYS A 1 196 ? 15.204 -6.348 2.713 1.00 79.69 196 LYS A O 1
ATOM 1560 N N . ARG A 1 197 ? 13.093 -5.713 2.287 1.00 81.81 197 ARG A N 1
ATOM 1561 C CA . ARG A 1 197 ? 12.709 -6.780 1.340 1.00 81.81 197 ARG A CA 1
ATOM 1562 C C . ARG A 1 197 ? 12.101 -6.176 0.073 1.00 81.81 197 ARG A C 1
ATOM 1564 O O . ARG A 1 197 ? 11.078 -6.639 -0.431 1.00 81.81 197 ARG A O 1
ATOM 1571 N N . THR A 1 198 ? 12.698 -5.080 -0.383 1.00 86.31 198 THR A N 1
ATOM 1572 C CA . THR A 1 198 ? 12.212 -4.302 -1.519 1.00 86.31 198 THR A CA 1
ATOM 1573 C C . THR A 1 198 ? 13.219 -4.351 -2.650 1.00 86.31 198 THR A C 1
ATOM 1575 O O . THR A 1 198 ? 14.371 -3.957 -2.476 1.00 86.31 198 THR A O 1
ATOM 1578 N N . ASN A 1 199 ? 12.744 -4.749 -3.823 1.00 90.31 199 ASN A N 1
ATOM 1579 C CA . ASN A 1 199 ? 13.546 -4.771 -5.033 1.00 90.31 199 ASN A CA 1
ATOM 1580 C C . ASN A 1 199 ? 13.418 -3.432 -5.756 1.00 90.31 199 ASN A C 1
ATOM 1582 O O . ASN A 1 199 ? 12.381 -2.765 -5.674 1.00 90.31 199 ASN A O 1
ATOM 1586 N N . PHE A 1 200 ? 14.470 -3.015 -6.456 1.00 91.06 200 PHE A N 1
ATOM 1587 C CA . PHE A 1 200 ? 14.475 -1.745 -7.172 1.00 91.06 200 PHE A CA 1
ATOM 1588 C C . PHE A 1 200 ? 14.931 -1.935 -8.608 1.00 91.06 200 PHE A C 1
ATOM 1590 O O . PHE A 1 200 ? 16.053 -2.368 -8.843 1.00 91.06 200 PHE A O 1
ATOM 1597 N N . ILE A 1 201 ? 14.100 -1.496 -9.547 1.00 91.38 201 ILE A N 1
ATOM 1598 C CA . ILE A 1 201 ? 14.426 -1.464 -10.969 1.00 91.38 201 ILE A CA 1
ATOM 1599 C C . ILE A 1 201 ? 14.432 -0.014 -11.451 1.00 91.38 201 ILE A C 1
ATOM 1601 O O . ILE A 1 201 ? 13.527 0.771 -11.134 1.00 91.38 201 ILE A O 1
ATOM 1605 N N . LYS A 1 202 ? 15.460 0.377 -12.213 1.00 89.81 202 LYS A N 1
ATOM 1606 C CA . LYS A 1 202 ? 15.456 1.712 -12.813 1.00 89.81 202 LYS A CA 1
ATOM 1607 C C . LYS A 1 202 ? 14.422 1.763 -13.925 1.00 89.81 202 LYS A C 1
ATOM 1609 O O . LYS A 1 202 ? 14.209 0.802 -14.656 1.00 89.81 202 LYS A O 1
ATOM 1614 N N . GLU A 1 203 ? 13.852 2.945 -14.108 1.00 86.56 203 GLU A N 1
ATOM 1615 C CA . GLU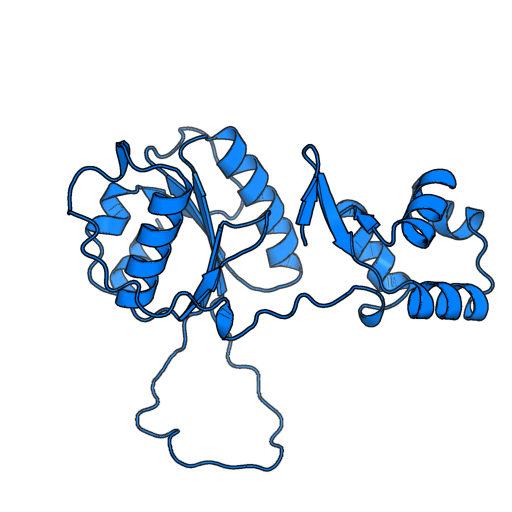 A 1 203 ? 12.963 3.265 -15.228 1.00 86.56 203 GLU A CA 1
ATOM 1616 C C . GLU A 1 203 ? 13.542 2.836 -16.596 1.00 86.56 203 GLU A C 1
ATOM 1618 O O . GLU A 1 203 ? 12.815 2.297 -17.431 1.00 86.56 203 GLU A O 1
ATOM 1623 N N . ASN A 1 204 ? 14.846 3.040 -16.814 1.00 83.19 204 ASN A N 1
ATOM 1624 C CA . ASN A 1 204 ? 15.529 2.650 -18.052 1.00 83.19 204 ASN A CA 1
ATOM 1625 C C . ASN A 1 204 ? 15.720 1.137 -18.180 1.00 83.19 204 ASN A C 1
ATOM 1627 O O . ASN A 1 204 ? 15.561 0.606 -19.273 1.00 83.19 204 ASN A O 1
ATOM 1631 N N . ASP A 1 205 ? 16.030 0.458 -17.079 1.00 88.31 205 ASP A N 1
ATOM 1632 C CA . ASP A 1 205 ? 16.253 -0.987 -17.084 1.00 88.31 205 ASP A CA 1
ATOM 1633 C C . ASP A 1 205 ? 14.920 -1.685 -17.401 1.00 88.31 205 ASP A C 1
ATOM 1635 O O . ASP A 1 205 ? 14.834 -2.455 -18.351 1.00 88.31 205 ASP A O 1
ATOM 1639 N N . LEU A 1 206 ? 13.827 -1.273 -16.740 1.00 89.31 206 LEU A N 1
ATOM 1640 C CA . LEU A 1 206 ? 12.469 -1.765 -17.014 1.00 89.31 206 LEU A CA 1
ATOM 1641 C C . LEU A 1 206 ? 12.031 -1.555 -18.471 1.00 89.31 206 LEU A C 1
ATOM 1643 O O . LEU A 1 206 ? 11.237 -2.327 -19.003 1.00 89.31 206 LEU A O 1
ATOM 1647 N N . ARG A 1 207 ? 12.497 -0.488 -19.124 1.00 84.12 207 ARG A N 1
ATOM 1648 C CA . ARG A 1 207 ? 12.173 -0.227 -20.531 1.00 84.12 207 ARG A CA 1
ATOM 1649 C C . ARG A 1 207 ? 12.765 -1.293 -21.450 1.00 84.12 207 ARG A C 1
ATOM 1651 O O . ARG A 1 207 ? 12.081 -1.683 -22.400 1.00 84.12 207 ARG A O 1
ATOM 1658 N N . ASN A 1 208 ? 13.995 -1.703 -21.161 1.00 86.94 208 ASN A N 1
ATOM 1659 C CA . ASN A 1 208 ? 14.771 -2.625 -21.980 1.00 86.94 208 ASN A CA 1
ATOM 1660 C C . ASN A 1 208 ? 14.350 -4.080 -21.782 1.00 86.94 208 ASN A C 1
ATOM 1662 O O . ASN A 1 208 ? 14.551 -4.865 -22.690 1.00 86.94 208 ASN A O 1
ATOM 1666 N N . VAL A 1 209 ? 13.699 -4.399 -20.660 1.00 89.44 209 VAL A N 1
ATOM 1667 C CA . VAL A 1 209 ? 13.149 -5.732 -20.404 1.00 89.44 209 VAL A CA 1
ATOM 1668 C C . VAL A 1 209 ? 12.125 -6.115 -21.471 1.00 89.44 209 VAL A C 1
ATOM 1670 O O . VAL A 1 209 ? 11.095 -5.449 -21.606 1.00 89.44 209 VAL A O 1
ATOM 1673 N N . GLU A 1 210 ? 12.363 -7.185 -22.217 1.00 87.50 210 GLU A N 1
ATOM 1674 C CA . GLU A 1 210 ? 11.464 -7.653 -23.281 1.00 87.50 210 GLU A CA 1
ATOM 1675 C C . GLU A 1 210 ? 10.620 -8.848 -22.849 1.00 87.50 210 GLU A C 1
ATOM 1677 O O . GLU A 1 210 ? 9.491 -9.006 -23.320 1.00 87.50 210 GLU A O 1
ATOM 1682 N N . THR A 1 211 ? 11.138 -9.656 -21.923 1.00 87.50 211 THR A N 1
ATOM 1683 C CA . THR A 1 211 ? 10.499 -10.899 -21.479 1.00 87.50 211 THR A CA 1
ATOM 1684 C C . THR A 1 211 ? 10.159 -10.880 -19.994 1.00 87.50 211 THR A C 1
ATOM 1686 O O . THR A 1 211 ? 10.692 -10.106 -19.194 1.00 87.50 211 THR A O 1
ATOM 1689 N N . LYS A 1 212 ? 9.208 -11.730 -19.612 1.00 86.56 212 LYS A N 1
ATOM 1690 C CA . LYS A 1 212 ? 8.760 -11.861 -18.226 1.00 86.56 212 LYS A CA 1
ATOM 1691 C C . LYS A 1 212 ? 9.846 -12.461 -17.339 1.00 86.56 212 LYS A C 1
ATOM 1693 O O . LYS A 1 212 ? 9.957 -12.100 -16.172 1.00 86.56 212 LYS A O 1
ATOM 1698 N N . GLU A 1 213 ? 10.633 -13.367 -17.899 1.00 85.56 213 GLU A N 1
ATOM 1699 C CA . GLU A 1 213 ? 11.761 -14.031 -17.262 1.00 85.56 213 GLU A CA 1
ATOM 1700 C C . GLU A 1 213 ? 12.864 -13.013 -16.965 1.00 85.56 213 GLU A C 1
ATOM 1702 O O . GLU A 1 213 ? 13.277 -12.878 -15.816 1.00 85.56 213 GLU A O 1
ATOM 1707 N N . GLU A 1 214 ? 13.224 -12.192 -17.956 1.00 86.88 214 GLU A N 1
ATOM 1708 C CA . GLU A 1 214 ? 14.186 -11.100 -17.785 1.00 86.88 214 GLU A CA 1
ATOM 1709 C C . GLU A 1 214 ? 13.723 -10.095 -16.721 1.00 86.88 214 GLU A C 1
ATOM 1711 O O . GLU A 1 214 ? 14.515 -9.667 -15.885 1.00 86.88 214 GLU A O 1
ATOM 1716 N N . PHE A 1 215 ? 12.426 -9.764 -16.681 1.00 88.94 215 PHE A N 1
ATOM 1717 C CA . PHE A 1 215 ? 11.870 -8.933 -15.611 1.00 88.94 215 PHE A CA 1
ATOM 1718 C C . PHE A 1 215 ? 12.152 -9.542 -14.235 1.00 88.94 215 PHE A C 1
ATOM 1720 O O . PHE A 1 215 ? 12.653 -8.855 -13.349 1.00 88.94 215 PHE A O 1
ATOM 1727 N N . ILE A 1 216 ? 11.837 -10.828 -14.058 1.00 84.50 216 ILE A N 1
ATOM 1728 C CA . ILE A 1 216 ? 12.020 -11.548 -12.794 1.00 84.50 216 ILE A CA 1
ATOM 1729 C C . ILE A 1 216 ? 13.494 -11.574 -12.380 1.00 84.50 216 ILE A C 1
ATOM 1731 O O . ILE A 1 216 ? 13.779 -11.435 -11.189 1.00 84.50 216 ILE A O 1
ATOM 1735 N N . ASP A 1 217 ? 14.410 -11.729 -13.330 1.00 83.19 217 ASP A N 1
ATOM 1736 C CA . ASP A 1 217 ? 15.844 -11.781 -13.055 1.00 83.19 217 ASP A CA 1
ATOM 1737 C C . ASP A 1 217 ? 16.391 -10.410 -12.644 1.00 83.19 217 ASP A C 1
ATOM 1739 O O . ASP A 1 217 ? 17.018 -10.304 -11.592 1.00 83.19 217 ASP A O 1
ATOM 1743 N N . VAL A 1 218 ? 16.031 -9.338 -13.361 1.00 84.31 218 VAL A N 1
ATOM 1744 C CA . VAL A 1 218 ? 16.432 -7.956 -13.019 1.00 84.31 218 VAL A CA 1
ATOM 1745 C C . VAL A 1 218 ? 15.944 -7.535 -11.627 1.00 84.31 218 VAL A C 1
ATOM 1747 O O . VAL A 1 218 ? 16.556 -6.709 -10.959 1.00 84.31 218 VAL A O 1
ATOM 1750 N N . ILE A 1 219 ? 14.822 -8.085 -11.165 1.00 82.69 219 ILE A N 1
ATOM 1751 C CA . ILE A 1 219 ? 14.254 -7.777 -9.845 1.00 82.69 219 ILE A CA 1
ATOM 1752 C C . ILE A 1 219 ? 14.967 -8.525 -8.716 1.00 82.69 219 ILE A C 1
ATOM 1754 O O . ILE A 1 219 ? 14.846 -8.114 -7.564 1.00 82.69 219 ILE A O 1
ATOM 1758 N N . LYS A 1 220 ? 15.649 -9.637 -9.007 1.00 72.44 220 LYS A N 1
ATOM 1759 C CA . LYS A 1 220 ? 16.368 -10.431 -7.999 1.00 72.44 220 LYS A CA 1
ATOM 1760 C C . LYS A 1 220 ? 17.776 -9.896 -7.702 1.00 72.44 220 LYS A C 1
ATOM 1762 O O . LYS A 1 220 ? 18.336 -10.304 -6.686 1.00 72.44 220 LYS A O 1
ATOM 1767 N N . GLU A 1 221 ? 18.317 -9.018 -8.551 1.00 57.31 221 GLU A N 1
ATOM 1768 C CA . GLU A 1 221 ? 19.617 -8.331 -8.389 1.00 57.31 221 GLU A CA 1
ATOM 1769 C C . GLU A 1 221 ? 19.564 -7.068 -7.499 1.00 57.31 221 GLU A C 1
ATOM 1771 O O . GLU A 1 221 ? 20.532 -6.827 -6.738 1.00 57.31 221 GLU A O 1
#